Protein AF-0000000087713831 (afdb_homodimer)

Organism: NCBI:txid1293036

Secondary structure (DSSP, 8-state):
--HHHHHHHHHHHHHHHHHHHHHHHHHHHHH-TTSEEPP-SSTTHHHHHGGGSSS--SEEEEEEETTEEEEEEE-TTSEEEEEETTS-EEEEEE--/--HHHHHHHHHHHHHHHHHHHHHHHHHHHHH-TTEEEPP-SSTTHHHHHGGGSSS--SEEEEEEETTEEEEEEE-TTSEEEEEETT--EEEEEE--

Radius of gyration: 18.97 Å; Cα contacts (8 Å, |Δi|>4): 360; chains: 2; bounding box: 31×51×44 Å

Structure (mmCIF, N/CA/C/O backbone):
data_AF-0000000087713831-model_v1
#
loop_
_entity.id
_entity.type
_entity.pdbx_description
1 polymer 'Uncharacterized protein'
#
loop_
_atom_site.group_PDB
_atom_site.id
_atom_site.type_symbol
_atom_site.label_atom_id
_atom_site.label_alt_id
_atom_site.label_comp_id
_atom_site.label_asym_id
_atom_site.label_entity_id
_atom_site.label_seq_id
_atom_site.pdbx_PDB_ins_code
_atom_site.Cartn_x
_atom_site.Cartn_y
_atom_site.Cartn_z
_atom_site.occupancy
_atom_site.B_iso_or_equiv
_atom_site.auth_seq_id
_atom_site.auth_comp_id
_atom_site.auth_asym_id
_atom_site.auth_atom_id
_atom_site.pdbx_PDB_model_num
ATOM 1 N N . MET A 1 1 ? -14.062 -7.969 -14.773 1 74.12 1 MET A N 1
ATOM 2 C CA . MET A 1 1 ? -12.688 -7.891 -15.258 1 74.12 1 MET A CA 1
ATOM 3 C C . MET A 1 1 ? -11.977 -9.234 -15.102 1 74.12 1 MET A C 1
ATOM 5 O O . MET A 1 1 ? -12.164 -9.922 -14.102 1 74.12 1 MET A O 1
ATOM 9 N N . VAL A 1 2 ? -11.391 -9.617 -16.234 1 90.56 2 VAL A N 1
ATOM 10 C CA . VAL A 1 2 ? -10.656 -10.867 -16.125 1 90.56 2 VAL A CA 1
ATOM 11 C C . VAL A 1 2 ? -9.453 -10.68 -15.203 1 90.56 2 VAL A C 1
ATOM 13 O O . VAL A 1 2 ? -9.023 -9.547 -14.961 1 90.56 2 VAL A O 1
ATOM 16 N N . MET A 1 3 ? -8.93 -11.664 -14.594 1 95.75 3 MET A N 1
ATOM 17 C CA . MET A 1 3 ? -7.98 -11.609 -13.484 1 95.75 3 MET A CA 1
ATOM 18 C C . MET A 1 3 ? -6.688 -10.922 -13.906 1 95.75 3 MET A C 1
ATOM 20 O O . MET A 1 3 ? -6.141 -10.109 -13.156 1 95.75 3 MET A O 1
ATOM 24 N N . ILE A 1 4 ? -6.273 -11.18 -15.125 1 96.62 4 ILE A N 1
ATOM 25 C CA . ILE A 1 4 ? -5.008 -10.602 -15.57 1 96.62 4 ILE A CA 1
ATOM 26 C C . ILE A 1 4 ? -5.145 -9.078 -15.664 1 96.62 4 ILE A C 1
ATOM 28 O O . ILE A 1 4 ? -4.195 -8.344 -15.383 1 96.62 4 ILE A O 1
ATOM 32 N N . GLU A 1 5 ? -6.293 -8.57 -16.031 1 96.31 5 GLU A N 1
ATOM 33 C CA . GLU A 1 5 ? -6.527 -7.129 -16.078 1 96.31 5 GLU A CA 1
ATOM 34 C C . GLU A 1 5 ? -6.512 -6.527 -14.672 1 96.31 5 GLU A C 1
ATOM 36 O O . GLU A 1 5 ? -6.039 -5.402 -14.484 1 96.31 5 GLU A O 1
ATOM 41 N N . LYS A 1 6 ? -7.031 -7.266 -13.695 1 97.44 6 LYS A N 1
ATOM 42 C CA . LYS A 1 6 ? -6.996 -6.809 -12.305 1 97.44 6 LYS A CA 1
ATOM 43 C C . LYS A 1 6 ? -5.562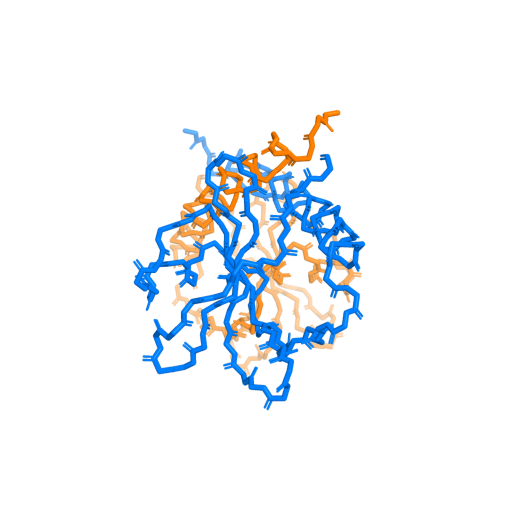 -6.719 -11.797 1 97.44 6 LYS A C 1
ATOM 45 O O . LYS A 1 6 ? -5.211 -5.773 -11.086 1 97.44 6 LYS A O 1
ATOM 50 N N . VAL A 1 7 ? -4.766 -7.699 -12.219 1 98.19 7 VAL A N 1
ATOM 51 C CA . VAL A 1 7 ? -3.363 -7.727 -11.812 1 98.19 7 VAL A CA 1
ATOM 52 C C . VAL A 1 7 ? -2.633 -6.523 -12.406 1 98.19 7 VAL A C 1
ATOM 54 O O . VAL A 1 7 ? -1.894 -5.828 -11.703 1 98.19 7 VAL A O 1
ATOM 57 N N . LYS A 1 8 ? -2.826 -6.293 -13.68 1 97.75 8 LYS A N 1
ATOM 58 C CA . LYS A 1 8 ? -2.215 -5.141 -14.336 1 97.75 8 LYS A CA 1
ATOM 59 C C . LYS A 1 8 ? -2.664 -3.836 -13.688 1 97.75 8 LYS A C 1
ATOM 61 O O . LYS A 1 8 ? -1.853 -2.934 -13.469 1 97.75 8 LYS A O 1
ATOM 66 N N . ARG A 1 9 ? -3.955 -3.754 -13.398 1 97.81 9 ARG A N 1
ATOM 67 C CA . ARG A 1 9 ? -4.496 -2.568 -12.742 1 97.81 9 ARG A CA 1
ATOM 68 C C . ARG A 1 9 ? -3.889 -2.385 -11.352 1 97.81 9 ARG A C 1
ATOM 70 O O . ARG A 1 9 ? -3.568 -1.265 -10.953 1 97.81 9 ARG A O 1
ATOM 77 N N . MET A 1 10 ? -3.719 -3.479 -10.633 1 98.06 10 MET A N 1
ATOM 78 C CA . MET A 1 10 ? -3.104 -3.406 -9.312 1 98.06 10 MET A CA 1
ATOM 79 C C . MET A 1 10 ? -1.696 -2.826 -9.398 1 98.06 10 MET A C 1
ATOM 81 O O . MET A 1 10 ? -1.318 -1.982 -8.578 1 98.06 10 MET A O 1
ATOM 85 N N . ARG A 1 11 ? -0.951 -3.283 -10.359 1 97.5 11 ARG A N 1
ATOM 86 C CA . ARG A 1 11 ? 0.389 -2.75 -10.586 1 97.5 11 ARG A CA 1
ATOM 87 C C . ARG A 1 11 ? 0.343 -1.249 -10.852 1 97.5 11 ARG A C 1
ATOM 89 O O . ARG A 1 11 ? 1.083 -0.482 -10.234 1 97.5 11 ARG A O 1
ATOM 96 N N . GLN A 1 12 ? -0.507 -0.834 -11.688 1 97.31 12 GLN A N 1
ATOM 97 C CA . GLN A 1 12 ? -0.648 0.571 -12.055 1 97.31 12 GLN A CA 1
ATOM 98 C C . GLN A 1 12 ? -1.052 1.417 -10.852 1 97.31 12 GLN A C 1
ATOM 100 O O . GLN A 1 12 ? -0.459 2.467 -10.594 1 97.31 12 GLN A O 1
ATOM 105 N N . VAL A 1 13 ? -2.012 0.909 -10.125 1 97.75 13 VAL A N 1
ATOM 106 C CA . VAL A 1 13 ? -2.535 1.674 -9 1 97.75 13 VAL A CA 1
ATOM 107 C C . VAL A 1 13 ? -1.509 1.696 -7.867 1 97.75 13 VAL A C 1
ATOM 109 O O . VAL A 1 13 ? -1.386 2.693 -7.152 1 97.75 13 VAL A O 1
ATOM 112 N N . GLY A 1 14 ? -0.798 0.581 -7.707 1 97.56 14 GLY A N 1
ATOM 113 C CA . GLY A 1 14 ? 0.282 0.581 -6.73 1 97.56 14 GLY A CA 1
ATOM 114 C C . GLY A 1 14 ? 1.347 1.621 -7.023 1 97.56 14 GLY A C 1
ATOM 115 O O . GLY A 1 14 ? 1.77 2.352 -6.125 1 97.56 14 GLY A O 1
ATOM 116 N N . ASP A 1 15 ? 1.776 1.691 -8.281 1 96.62 15 ASP A N 1
ATOM 117 C CA . ASP A 1 15 ? 2.76 2.684 -8.703 1 96.62 15 ASP A CA 1
ATOM 118 C C . ASP A 1 15 ? 2.24 4.102 -8.477 1 96.62 15 ASP A C 1
ATOM 120 O O . ASP A 1 15 ? 2.975 4.973 -8.008 1 96.62 15 ASP A O 1
ATOM 124 N N . GLU A 1 16 ? 1.059 4.324 -8.836 1 97.62 16 G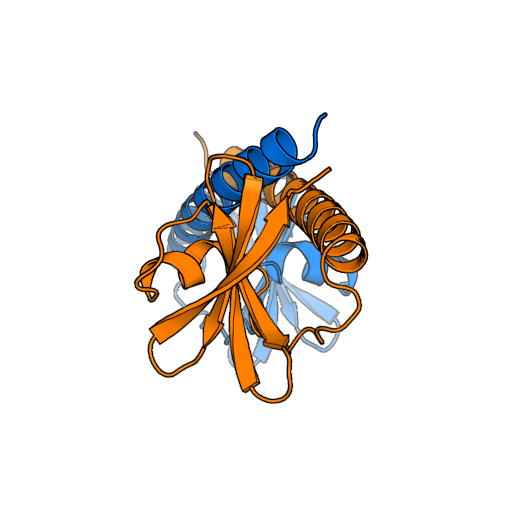LU A N 1
ATOM 125 C CA . GLU A 1 16 ? 0.453 5.641 -8.656 1 97.62 16 GLU A CA 1
ATOM 126 C C . GLU A 1 16 ? 0.386 6.016 -7.18 1 97.62 16 GLU A C 1
ATOM 128 O O . GLU A 1 16 ? 0.7 7.148 -6.805 1 97.62 16 GLU A O 1
ATOM 133 N N . TYR A 1 17 ? 0.006 5.031 -6.375 1 97.94 17 TYR A N 1
ATOM 134 C CA . TYR A 1 17 ? -0.098 5.27 -4.941 1 97.94 17 TYR A CA 1
ATOM 135 C C . TYR A 1 17 ? 1.237 5.727 -4.367 1 97.94 17 TYR A C 1
ATOM 137 O O . TYR A 1 17 ? 1.292 6.691 -3.602 1 97.94 17 TYR A O 1
ATOM 145 N N . GLU A 1 18 ? 2.23 5.023 -4.754 1 95.94 18 GLU A N 1
ATOM 146 C CA . GLU A 1 18 ? 3.559 5.359 -4.25 1 95.94 18 GLU A CA 1
ATOM 147 C C . GLU A 1 18 ? 3.949 6.785 -4.625 1 95.94 18 GLU A C 1
ATOM 149 O O . GLU A 1 18 ? 4.492 7.523 -3.799 1 95.94 18 GLU A O 1
ATOM 154 N N . SER A 1 19 ? 3.703 7.125 -5.855 1 96.62 19 SER A N 1
ATOM 155 C CA . SER A 1 19 ? 4.012 8.469 -6.324 1 96.62 19 SER A CA 1
ATOM 156 C C . SER A 1 19 ? 3.232 9.523 -5.543 1 96.62 19 SER A C 1
ATOM 158 O O . SER A 1 19 ? 3.795 10.531 -5.117 1 96.62 19 SER A O 1
ATOM 160 N N . LEU A 1 20 ? 1.991 9.273 -5.305 1 97.81 20 LEU A N 1
ATOM 161 C CA . LEU A 1 20 ? 1.133 10.203 -4.574 1 97.81 20 LEU A CA 1
ATOM 162 C C . LEU A 1 20 ? 1.563 10.305 -3.115 1 97.81 20 LEU A C 1
ATOM 164 O O . LEU A 1 20 ? 1.567 11.391 -2.539 1 97.81 20 LEU A O 1
ATOM 168 N N . LEU A 1 21 ? 1.86 9.148 -2.529 1 96.88 21 LEU A N 1
ATOM 169 C CA . LEU A 1 21 ? 2.35 9.133 -1.155 1 96.88 21 LEU A CA 1
ATOM 170 C C . LEU A 1 21 ? 3.557 10.055 -0.998 1 96.88 21 LEU A C 1
ATOM 172 O O . LEU A 1 21 ? 3.605 10.867 -0.072 1 96.88 21 LEU A O 1
ATOM 176 N N . ASN A 1 22 ? 4.48 9.922 -1.926 1 95.75 22 ASN A N 1
ATOM 177 C CA . ASN A 1 22 ? 5.672 10.773 -1.883 1 95.75 22 ASN A CA 1
ATOM 178 C C . ASN A 1 22 ? 5.312 12.25 -1.999 1 95.75 22 ASN A C 1
ATOM 180 O O . ASN A 1 22 ? 5.863 13.086 -1.279 1 95.75 22 ASN A O 1
ATOM 184 N N . ASP A 1 23 ? 4.441 12.609 -2.863 1 96.94 23 ASP A N 1
ATOM 185 C CA . ASP A 1 23 ? 3.992 13.984 -3.027 1 96.94 23 ASP A CA 1
ATOM 186 C C . ASP A 1 23 ? 3.373 14.516 -1.736 1 96.94 23 ASP A C 1
ATOM 188 O O . ASP A 1 23 ? 3.658 15.641 -1.32 1 96.94 23 ASP A O 1
ATOM 192 N N . VAL A 1 24 ? 2.537 13.711 -1.136 1 97.38 24 VAL A N 1
ATOM 193 C CA . VAL A 1 24 ? 1.811 14.125 0.061 1 97.38 24 VAL A CA 1
ATOM 194 C C . VAL A 1 24 ? 2.785 14.297 1.224 1 97.38 24 VAL A C 1
ATOM 196 O O . VAL A 1 24 ? 2.709 15.273 1.967 1 97.38 24 VAL A O 1
ATOM 199 N N . LEU A 1 25 ? 3.691 13.352 1.363 1 96.44 25 LEU A N 1
ATOM 200 C CA . LEU A 1 25 ? 4.684 13.453 2.428 1 96.44 25 LEU A CA 1
ATOM 201 C C . LEU A 1 25 ? 5.539 14.703 2.26 1 96.44 25 LEU A C 1
ATOM 203 O O . LEU A 1 25 ? 5.855 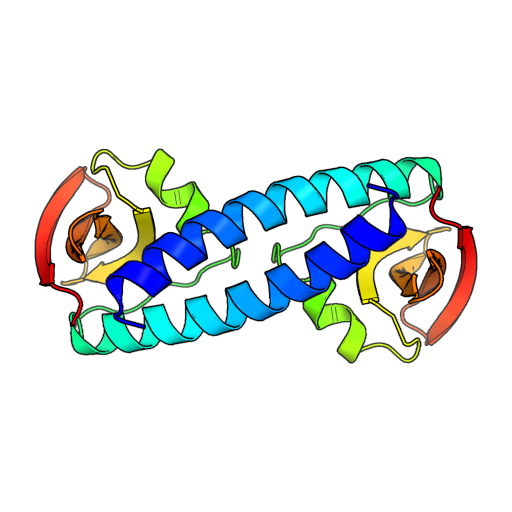15.383 3.238 1 96.44 25 LEU A O 1
ATOM 207 N N . ASN A 1 26 ? 5.898 15.016 1.028 1 96.06 26 ASN A N 1
ATOM 208 C CA . ASN A 1 26 ? 6.656 16.234 0.751 1 96.06 26 ASN A CA 1
ATOM 209 C C . ASN A 1 26 ? 5.863 17.484 1.121 1 96.06 26 ASN A C 1
ATOM 211 O O . ASN A 1 26 ? 6.422 18.438 1.677 1 96.06 26 ASN A O 1
ATOM 215 N N . ALA A 1 27 ? 4.645 17.531 0.822 1 96.75 27 ALA A N 1
ATOM 216 C CA . ALA A 1 27 ? 3.785 18.672 1.172 1 96.75 27 ALA A CA 1
ATOM 217 C C . ALA A 1 27 ? 3.654 18.812 2.686 1 96.75 27 ALA A C 1
ATOM 219 O O . ALA A 1 27 ? 3.719 19.922 3.221 1 96.75 27 ALA A O 1
ATOM 220 N N . LEU A 1 28 ? 3.48 17.656 3.371 1 97.31 28 LEU A N 1
ATOM 221 C CA . LEU A 1 28 ? 3.348 17.672 4.824 1 97.31 28 LEU A CA 1
ATOM 222 C C . LEU A 1 28 ? 4.609 18.219 5.48 1 97.31 28 LEU A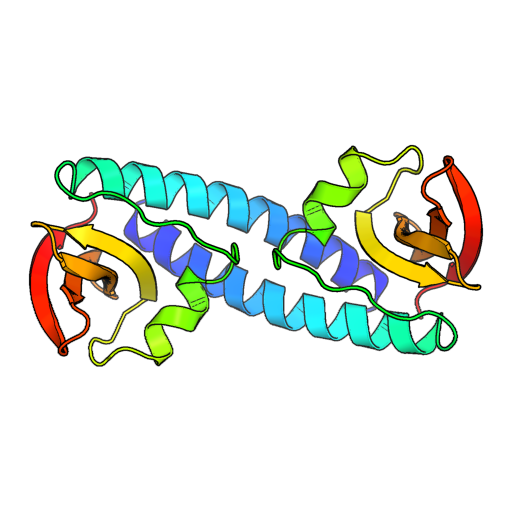 C 1
ATOM 224 O O . LEU A 1 28 ? 4.527 18.969 6.461 1 97.31 28 LEU A O 1
ATOM 228 N N . PHE A 1 29 ? 5.723 17.812 4.938 1 96.25 29 PHE A N 1
ATOM 229 C CA . PHE A 1 29 ? 6.992 18.297 5.469 1 96.25 29 PHE A CA 1
ATOM 230 C C . PHE A 1 29 ? 7.043 19.812 5.477 1 96.25 29 PHE A C 1
ATOM 232 O O . PHE A 1 29 ? 7.59 20.422 6.398 1 96.25 29 PHE A O 1
ATOM 239 N N . LYS A 1 30 ? 6.453 20.453 4.477 1 95.44 30 LYS A N 1
ATOM 240 C CA . LYS A 1 30 ? 6.438 21.922 4.375 1 95.44 30 LYS A CA 1
ATOM 241 C C . LYS A 1 30 ? 5.465 22.531 5.383 1 95.44 30 LYS A C 1
ATOM 243 O O . LYS A 1 30 ? 5.715 23.609 5.918 1 95.44 30 LYS A O 1
ATOM 248 N N . VAL A 1 31 ? 4.418 21.859 5.695 1 96.69 31 VAL A N 1
ATOM 249 C CA . VAL A 1 31 ? 3.363 22.375 6.562 1 96.69 31 VAL A CA 1
ATOM 250 C C . VAL A 1 31 ? 3.744 22.156 8.023 1 96.69 31 VAL A C 1
ATOM 252 O O . VAL A 1 31 ? 3.424 22.969 8.883 1 96.69 31 VAL A O 1
ATOM 255 N N . ILE A 1 32 ? 4.414 21.031 8.273 1 97 32 ILE A N 1
ATOM 256 C CA . ILE A 1 32 ? 4.695 20.688 9.664 1 97 32 ILE A CA 1
ATOM 257 C C . ILE A 1 32 ? 6.176 20.344 9.82 1 97 32 ILE A C 1
ATOM 259 O O . ILE A 1 32 ? 6.527 19.266 10.281 1 97 32 ILE A O 1
ATOM 263 N N . PRO A 1 33 ? 7.023 21.234 9.594 1 94.62 33 PRO A N 1
ATOM 264 C CA . PRO A 1 33 ? 8.469 20.969 9.594 1 94.62 33 PRO A CA 1
ATOM 265 C C . PRO A 1 33 ? 9.008 20.609 10.977 1 94.62 33 PRO A C 1
ATOM 267 O O . PRO A 1 33 ? 10.102 20.047 11.086 1 94.62 33 PRO A O 1
ATOM 270 N N . ASN A 1 34 ? 8.203 20.891 12.023 1 95.25 34 ASN A N 1
ATOM 271 C CA . ASN A 1 34 ? 8.688 20.625 13.375 1 95.25 34 ASN A CA 1
ATOM 272 C C . ASN A 1 34 ? 8.195 19.281 13.898 1 95.25 34 ASN A C 1
ATOM 274 O O . ASN A 1 34 ? 8.492 18.891 15.023 1 95.25 34 ASN A O 1
ATOM 278 N N . CYS A 1 35 ? 7.441 18.609 13.156 1 97.56 35 CYS A N 1
ATOM 279 C CA . CYS A 1 35 ? 6.996 17.266 13.484 1 97.56 35 CYS A CA 1
ATOM 280 C C . CYS A 1 35 ? 7.895 16.219 12.836 1 97.56 35 CYS A C 1
ATOM 282 O O . CYS A 1 35 ? 8.492 16.469 11.789 1 97.56 35 CYS A O 1
ATOM 284 N N . MET A 1 36 ? 7.957 15.055 13.438 1 95.62 36 MET A N 1
ATOM 285 C CA . MET A 1 36 ? 8.781 13.969 12.922 1 95.62 36 MET A CA 1
ATOM 286 C C . MET A 1 36 ? 7.914 12.766 12.547 1 95.62 36 MET A C 1
ATOM 288 O O . MET A 1 36 ? 7.113 12.297 13.359 1 95.62 36 MET A O 1
ATOM 292 N N . ALA A 1 37 ? 8.125 12.406 11.375 1 94.69 37 ALA A N 1
ATOM 293 C CA . ALA A 1 37 ? 7.383 11.227 10.938 1 94.69 37 ALA A CA 1
ATOM 294 C C . ALA A 1 37 ? 7.812 9.984 11.719 1 94.69 37 ALA A C 1
ATOM 296 O O . ALA A 1 37 ? 9 9.781 11.969 1 94.69 37 ALA A O 1
ATOM 297 N N . LEU A 1 38 ? 6.879 9.227 12.117 1 94.19 38 LEU A N 1
ATOM 298 C CA . LEU A 1 38 ? 7.141 7.922 12.711 1 94.19 38 LEU A CA 1
ATOM 299 C C . LEU A 1 38 ? 7.074 6.824 11.656 1 94.19 38 LEU A C 1
ATOM 301 O O . LEU A 1 38 ? 6.586 7.055 10.547 1 94.19 38 LEU A O 1
ATOM 305 N N . ASN A 1 39 ? 7.621 5.699 11.992 1 88.88 39 ASN A N 1
ATOM 306 C CA . ASN A 1 39 ? 7.664 4.594 11.039 1 88.88 39 ASN A CA 1
ATOM 307 C C . ASN A 1 39 ? 6.262 4.121 10.664 1 88.88 39 ASN A C 1
ATOM 309 O O . ASN A 1 39 ? 5.391 4.008 11.531 1 88.88 39 ASN A O 1
ATOM 313 N N . MET A 1 40 ? 6.074 3.99 9.367 1 85.94 40 MET A N 1
ATOM 314 C CA . MET A 1 40 ? 4.891 3.32 8.836 1 85.94 40 MET A CA 1
ATOM 315 C C . MET A 1 40 ? 5.199 1.868 8.484 1 85.94 40 MET A C 1
ATOM 317 O O . MET A 1 40 ? 5.969 1.599 7.559 1 85.94 40 MET A O 1
ATOM 321 N N . ASP A 1 41 ? 4.605 0.99 9.211 1 85.62 41 ASP A N 1
ATOM 322 C CA . ASP A 1 41 ? 4.848 -0.426 8.953 1 85.62 41 ASP A CA 1
ATOM 323 C C . ASP A 1 41 ? 4.227 -0.852 7.621 1 85.62 41 ASP A C 1
ATOM 325 O O . ASP A 1 41 ? 4.719 -1.772 6.969 1 85.62 41 ASP A O 1
ATOM 329 N N . ASP A 1 42 ? 3.166 -0.163 7.273 1 93.44 42 ASP A N 1
ATOM 330 C CA . ASP A 1 42 ? 2.406 -0.478 6.066 1 93.44 42 ASP A CA 1
ATOM 331 C C . ASP A 1 42 ? 2.158 0.776 5.23 1 93.44 42 ASP A C 1
ATOM 333 O O . ASP A 1 42 ? 1.675 1.786 5.746 1 93.44 42 ASP A O 1
ATOM 337 N N . SER A 1 43 ? 2.539 0.57 3.957 1 94.94 43 SER A N 1
ATOM 338 C CA . SER A 1 43 ? 2.43 1.716 3.059 1 94.94 43 SER A CA 1
ATOM 339 C C . SER A 1 43 ? 0.983 2.184 2.934 1 94.94 43 SER A C 1
ATOM 341 O O . SER A 1 43 ? 0.727 3.332 2.568 1 94.94 43 SER A O 1
ATOM 343 N N . LEU A 1 44 ? -0.004 1.34 3.221 1 96.12 44 LEU A N 1
ATOM 344 C CA . LEU A 1 44 ? -1.404 1.735 3.117 1 96.12 44 LEU A CA 1
ATOM 345 C C . LEU A 1 44 ? -1.928 2.238 4.457 1 96.12 44 LEU A C 1
ATOM 347 O O . LEU A 1 44 ? -3.104 2.586 4.582 1 96.12 44 LEU A O 1
ATOM 351 N N . MET A 1 45 ? -1.077 2.367 5.457 1 95.25 45 MET A N 1
ATOM 352 C CA . MET A 1 45 ? -1.464 2.795 6.797 1 95.25 45 MET A CA 1
ATOM 353 C C . MET A 1 45 ? -2.215 4.121 6.75 1 95.25 45 MET A C 1
ATOM 355 O O . MET A 1 45 ? -3.234 4.285 7.422 1 95.25 45 MET A O 1
ATOM 359 N N . PRO A 1 46 ? -1.8 5.082 6 1 97.19 46 PRO A N 1
ATOM 360 C CA . PRO A 1 46 ? -2.492 6.371 5.992 1 97.19 46 PRO A CA 1
ATOM 361 C C . PRO A 1 46 ? -3.967 6.246 5.609 1 97.19 46 PRO A C 1
ATOM 363 O O . PRO A 1 46 ? -4.789 7.059 6.047 1 97.19 46 PRO A O 1
ATOM 366 N N . ILE A 1 47 ? -4.242 5.25 4.785 1 96.69 47 ILE A N 1
ATOM 367 C CA . ILE A 1 47 ? -5.598 5.047 4.289 1 96.69 47 ILE A CA 1
ATOM 368 C C . ILE A 1 47 ? -6.484 4.508 5.414 1 96.69 47 ILE A C 1
ATOM 370 O O . ILE A 1 47 ? -7.594 5 5.629 1 96.69 47 ILE A O 1
ATOM 374 N N . TYR A 1 48 ? -5.992 3.604 6.199 1 94.38 48 TYR A N 1
ATOM 375 C CA . TYR A 1 48 ? -6.895 2.934 7.133 1 94.38 48 TYR A CA 1
ATOM 376 C C . TYR A 1 48 ? -6.777 3.533 8.531 1 94.38 48 TYR A C 1
ATOM 378 O O . TYR A 1 48 ? -7.66 3.346 9.367 1 94.38 48 TYR A O 1
ATOM 386 N N . ALA A 1 49 ? -5.73 4.277 8.844 1 94.69 49 ALA A N 1
ATOM 387 C CA . ALA A 1 49 ? -5.508 4.828 10.18 1 94.69 49 ALA A CA 1
ATOM 388 C C . ALA A 1 49 ? -6.602 5.82 10.547 1 94.69 49 ALA A C 1
ATOM 390 O O . ALA A 1 49 ? -6.941 5.969 11.727 1 94.69 49 ALA A O 1
ATOM 391 N N . VAL A 1 50 ? -7.129 6.426 9.547 1 95.75 50 VAL A N 1
ATOM 392 C CA . VAL A 1 50 ? -8.133 7.461 9.797 1 95.75 50 VAL A CA 1
ATOM 393 C C . VAL A 1 50 ? -9.305 6.867 10.562 1 95.75 50 VAL A C 1
ATOM 395 O O . VAL A 1 50 ? -9.938 7.551 11.375 1 95.75 50 VAL A O 1
ATOM 398 N N . SER A 1 51 ? -9.633 5.645 10.297 1 94.19 51 SER A N 1
ATOM 399 C CA . SER A 1 51 ? -10.812 5.008 10.875 1 94.19 51 SER A CA 1
ATOM 400 C C . SER A 1 51 ? -10.648 4.781 12.367 1 94.19 51 SER A C 1
ATOM 402 O O . SER A 1 51 ? -11.625 4.566 13.086 1 94.19 51 SER A O 1
ATOM 404 N N . ALA A 1 52 ? -9.508 4.812 12.898 1 93.5 52 ALA A N 1
ATOM 405 C CA . ALA A 1 52 ? -9.234 4.547 14.312 1 93.5 52 ALA A CA 1
ATOM 406 C C . ALA A 1 52 ? -9.188 5.84 15.117 1 93.5 52 ALA A C 1
ATOM 408 O O . ALA A 1 52 ? -8.984 5.812 16.328 1 93.5 52 ALA A O 1
ATOM 409 N N . LEU A 1 53 ? -9.398 6.957 14.422 1 97.12 53 LEU A N 1
ATOM 410 C CA . LEU A 1 53 ? -9.258 8.25 15.078 1 97.12 53 LEU A CA 1
ATOM 411 C C . LEU A 1 53 ? -10.617 8.891 15.32 1 97.12 53 LEU A C 1
ATOM 413 O O . LEU A 1 53 ? -11.609 8.492 14.703 1 97.12 53 LEU A O 1
ATOM 417 N N . LYS A 1 54 ? -10.68 9.812 16.203 1 96.88 54 LYS A N 1
ATOM 418 C CA . LYS A 1 54 ? -11.883 10.609 16.438 1 96.88 54 LYS A CA 1
ATOM 419 C C . LYS A 1 54 ? -12.062 11.656 15.344 1 96.88 54 LYS A C 1
ATOM 421 O O . LYS A 1 54 ? -13.195 11.961 14.961 1 96.88 54 LYS A O 1
ATOM 426 N N . THR A 1 55 ? -10.977 12.133 14.859 1 97.12 55 THR A N 1
ATOM 427 C CA . THR A 1 55 ? -10.984 13.188 13.852 1 97.12 55 THR A CA 1
ATOM 428 C C . THR A 1 55 ? -11.219 12.602 12.461 1 97.12 55 THR A C 1
ATOM 430 O O . THR A 1 55 ? -10.43 11.781 11.984 1 97.12 55 THR A O 1
ATOM 433 N N . PRO A 1 56 ? -12.289 12.984 11.852 1 96.62 56 PRO A N 1
ATOM 434 C CA . PRO A 1 56 ? -12.492 12.531 10.477 1 96.62 56 PRO A CA 1
ATOM 435 C C . PRO A 1 56 ? -11.508 13.156 9.492 1 96.62 56 PRO A C 1
ATOM 437 O O . PRO A 1 56 ? -11.141 14.328 9.641 1 96.62 56 PRO A O 1
ATOM 440 N N . GLY A 1 57 ? -11.023 12.375 8.562 1 97.88 57 GLY A N 1
ATOM 441 C CA . GLY A 1 57 ? -10.102 12.859 7.543 1 97.88 57 GLY A CA 1
ATOM 442 C C . GLY A 1 57 ? -9.953 11.906 6.371 1 97.88 57 GLY A C 1
ATOM 443 O O . GLY A 1 57 ? -10.609 10.867 6.32 1 97.88 57 GLY A O 1
ATOM 444 N N . LEU A 1 58 ? -9.18 12.383 5.387 1 98.06 58 LEU A N 1
ATOM 445 C CA . LEU A 1 58 ? -8.906 11.594 4.195 1 98.06 58 LEU A CA 1
ATOM 446 C C . LEU A 1 58 ? -7.758 10.617 4.445 1 98.06 58 LEU A C 1
ATOM 448 O O . LEU A 1 58 ? -7.824 9.453 4.039 1 98.06 58 LEU A O 1
ATOM 452 N N . LEU A 1 59 ? -6.734 11.109 5.117 1 98.44 59 LEU A N 1
ATOM 453 C CA . LEU A 1 59 ? -5.527 10.344 5.41 1 98.44 59 LEU A CA 1
ATOM 454 C C . LEU A 1 59 ? -5.02 10.648 6.816 1 98.44 59 LEU A C 1
ATOM 456 O O . LEU A 1 59 ? -5.246 11.742 7.336 1 98.44 59 LEU A O 1
ATOM 460 N N . ALA A 1 60 ? -4.328 9.711 7.391 1 98.31 60 ALA A N 1
ATOM 461 C CA . ALA A 1 60 ? -3.668 9.906 8.68 1 98.31 60 ALA A CA 1
ATOM 462 C C . ALA A 1 60 ? -2.285 9.266 8.688 1 98.31 60 ALA A C 1
ATOM 464 O O . ALA A 1 60 ? -2.115 8.133 8.234 1 98.31 60 ALA A O 1
ATOM 465 N N . PHE A 1 61 ? -1.359 9.984 9.211 1 98.25 61 PHE A N 1
ATOM 466 C CA . PHE A 1 61 ? 0.037 9.562 9.25 1 98.25 61 PHE A CA 1
ATOM 467 C C . PHE A 1 61 ? 0.558 9.57 10.688 1 98.25 61 PHE A C 1
ATOM 469 O O . PHE A 1 61 ? 0.318 10.516 11.438 1 98.25 61 PHE A O 1
ATOM 476 N N . PRO A 1 62 ? 1.275 8.602 11.062 1 97.69 62 PRO A N 1
ATOM 477 C CA . PRO A 1 62 ? 1.883 8.633 12.398 1 97.69 62 PRO A CA 1
ATOM 478 C C . PRO A 1 62 ? 3.029 9.633 12.5 1 97.69 62 PRO A C 1
ATOM 480 O O . PRO A 1 62 ? 3.939 9.625 11.664 1 97.69 62 PRO A O 1
ATOM 483 N N . TYR A 1 63 ? 2.98 10.453 13.477 1 97.94 63 TYR A N 1
ATOM 484 C CA . TYR A 1 63 ? 3.98 11.484 13.695 1 97.94 63 TYR A CA 1
ATOM 485 C C . TYR A 1 63 ? 4.195 11.727 15.188 1 97.94 63 TYR A C 1
ATOM 487 O O . TYR A 1 63 ? 3.357 11.352 16.016 1 97.94 63 TYR A O 1
ATOM 495 N N . ASN A 1 64 ? 5.301 12.195 15.445 1 98 64 ASN A N 1
ATOM 496 C CA . ASN A 1 64 ? 5.582 12.867 16.719 1 98 64 ASN A CA 1
ATOM 497 C C . ASN A 1 64 ? 5.598 14.383 16.547 1 98 64 ASN A C 1
ATOM 499 O O . ASN A 1 64 ? 6.406 14.922 15.789 1 98 64 ASN A O 1
ATOM 503 N N . CYS A 1 65 ? 4.73 15.07 17.219 1 97.38 65 CYS A N 1
ATOM 504 C CA . CYS A 1 65 ? 4.672 16.531 17.172 1 97.38 65 CYS A CA 1
ATOM 505 C C . CYS A 1 65 ? 4.715 17.109 18.578 1 97.38 65 CYS A C 1
ATOM 507 O O . CYS A 1 65 ? 3.896 16.75 19.438 1 97.38 65 CYS A O 1
ATOM 509 N N . GLY A 1 66 ? 5.648 17.984 18.812 1 94.62 66 GLY A N 1
ATOM 510 C CA . GLY A 1 66 ? 5.777 18.594 20.125 1 94.62 66 GLY A CA 1
ATOM 511 C C . GLY A 1 66 ? 6.121 17.594 21.203 1 94.62 66 GLY A C 1
ATOM 512 O O . GLY A 1 66 ? 5.668 17.719 22.344 1 94.62 66 GLY A O 1
ATOM 513 N N . GLY A 1 67 ? 6.746 16.5 20.766 1 95.19 67 GLY A N 1
ATOM 514 C CA . GLY A 1 67 ? 7.18 15.5 21.734 1 95.19 67 GLY A CA 1
ATOM 515 C C . GLY A 1 67 ? 6.117 14.461 22.031 1 95.19 67 GLY A C 1
ATOM 516 O O . GLY A 1 67 ? 6.32 13.578 22.875 1 95.19 67 GLY A O 1
ATOM 517 N N . LYS A 1 68 ? 4.973 14.516 21.406 1 96.88 68 LYS A N 1
ATOM 518 C CA . LYS A 1 68 ? 3.877 13.578 21.625 1 96.88 68 LYS A CA 1
ATOM 519 C C . LYS A 1 68 ? 3.609 12.734 20.375 1 96.88 68 LYS A C 1
ATOM 521 O O . LYS A 1 68 ? 3.537 13.266 19.266 1 96.88 68 LYS A O 1
ATOM 526 N N . PRO A 1 69 ? 3.518 11.438 20.578 1 97.75 69 PRO A N 1
ATOM 527 C CA . PRO A 1 69 ? 3.102 10.602 19.453 1 97.75 69 PRO A CA 1
ATOM 528 C C . PRO A 1 69 ? 1.623 10.766 19.109 1 97.75 69 PRO A C 1
ATOM 530 O O . PRO A 1 69 ? 0.807 11.039 20 1 97.75 69 PRO A O 1
ATOM 533 N N . GLY A 1 70 ? 1.264 10.648 17.906 1 98.06 70 GLY A N 1
ATOM 534 C CA . GLY A 1 70 ? -0.099 10.711 17.406 1 98.06 70 GLY A CA 1
ATOM 535 C C . GLY A 1 70 ? -0.188 10.586 15.898 1 98.06 70 GLY A C 1
ATOM 536 O O . GLY A 1 70 ? 0.592 9.852 15.281 1 98.06 70 GLY A O 1
ATOM 537 N N . TYR A 1 71 ? -1.235 11.211 15.391 1 98.44 71 TYR A N 1
ATOM 538 C CA . TYR A 1 71 ? -1.465 11.148 13.953 1 98.44 71 TYR A CA 1
ATOM 539 C C . TYR A 1 71 ? -1.691 12.539 13.367 1 98.44 71 TYR A C 1
ATOM 541 O O . TYR A 1 71 ? -2.443 13.336 13.93 1 98.44 71 TYR A O 1
ATOM 549 N N . VAL A 1 72 ? -0.97 12.789 12.289 1 98.5 72 VAL A N 1
ATOM 550 C CA . VAL A 1 72 ? -1.31 13.93 11.445 1 98.5 72 VAL A CA 1
ATOM 551 C C . VAL A 1 72 ? -2.441 13.547 10.492 1 98.5 72 VAL A C 1
ATOM 553 O O . VAL A 1 72 ? -2.326 12.578 9.742 1 98.5 72 VAL A O 1
ATOM 556 N N . VAL A 1 73 ? -3.539 14.289 10.555 1 98.5 73 VAL A N 1
ATOM 557 C CA . VAL A 1 73 ? -4.738 13.984 9.781 1 98.5 73 VAL A CA 1
ATOM 558 C C . VAL A 1 73 ? -4.961 15.07 8.734 1 98.5 73 VAL A C 1
ATOM 560 O O . VAL A 1 73 ? -4.918 16.266 9.047 1 98.5 73 VAL A O 1
ATOM 563 N N . ILE A 1 74 ? -5.105 14.68 7.535 1 98.62 74 ILE A N 1
ATOM 564 C CA . ILE A 1 74 ? -5.508 15.586 6.469 1 98.62 74 ILE A CA 1
ATOM 565 C C . ILE A 1 74 ? -7.016 15.492 6.258 1 98.62 74 ILE A C 1
ATOM 567 O O . ILE A 1 74 ? -7.531 14.453 5.848 1 98.62 74 ILE A O 1
ATOM 571 N N . LYS A 1 75 ? -7.664 16.578 6.445 1 97.56 75 LYS A N 1
ATOM 572 C CA . LYS A 1 75 ? -9.117 16.609 6.348 1 97.56 75 LYS A CA 1
ATOM 573 C C . LYS A 1 75 ? -9.562 16.875 4.91 1 97.56 75 LYS A C 1
ATOM 575 O O . LYS A 1 75 ? -8.742 17.172 4.043 1 97.56 75 LYS A O 1
ATOM 580 N N . GLU A 1 76 ? -10.859 16.781 4.645 1 96.31 76 GLU A N 1
ATOM 581 C CA . GLU A 1 76 ? -11.453 16.875 3.312 1 96.31 76 GLU A CA 1
ATOM 582 C C . GLU A 1 76 ? -11.219 18.266 2.709 1 96.31 76 GLU A C 1
ATOM 584 O O . GLU A 1 76 ? -11.125 18.406 1.489 1 96.31 76 GLU A O 1
ATOM 589 N N . ASP A 1 77 ? -11.047 19.25 3.578 1 95.19 77 ASP A N 1
ATOM 590 C CA . ASP A 1 77 ? -10.906 20.625 3.1 1 95.19 77 ASP A CA 1
ATOM 591 C C . ASP A 1 77 ? -9.438 21.031 3.008 1 95.19 77 ASP A C 1
ATOM 593 O O . ASP A 1 77 ? -9.125 22.188 2.721 1 95.19 77 ASP A O 1
ATOM 597 N N . GLY A 1 78 ? -8.516 20.062 3.311 1 96.56 78 GLY A N 1
ATOM 598 C CA . GLY A 1 78 ? -7.094 20.328 3.195 1 96.56 78 GLY A CA 1
ATOM 599 C C . GLY A 1 78 ? -6.461 20.766 4.5 1 96.56 78 GLY A C 1
ATOM 600 O O . GLY A 1 78 ? -5.242 20.953 4.578 1 96.56 78 GLY A O 1
ATOM 601 N N . GLN A 1 79 ? -7.262 20.953 5.531 1 97.81 79 GLN A N 1
ATOM 602 C CA . GLN A 1 79 ? -6.711 21.266 6.848 1 97.81 79 GLN A CA 1
ATOM 603 C C . GLN A 1 79 ? -5.906 20.094 7.402 1 97.81 79 GLN A C 1
ATOM 605 O O . GLN A 1 79 ? -6.312 18.938 7.273 1 97.81 79 GLN A O 1
ATOM 610 N N . VAL A 1 80 ? -4.805 20.469 7.992 1 98.5 80 VAL A N 1
ATOM 611 C CA . VAL A 1 80 ? -3.926 19.5 8.633 1 98.5 80 VAL A CA 1
ATOM 612 C C . VAL A 1 80 ? -3.99 19.672 10.148 1 98.5 80 VAL A C 1
ATOM 614 O O . VAL A 1 80 ? -3.773 20.766 10.672 1 98.5 80 VAL A O 1
ATOM 617 N N . VAL A 1 81 ? -4.285 18.562 10.805 1 98.56 81 VAL A N 1
ATOM 618 C CA . VAL A 1 81 ? -4.355 18.594 12.258 1 98.56 81 VAL A CA 1
ATOM 619 C C . VAL A 1 81 ? -3.557 17.438 12.844 1 98.56 81 VAL A C 1
ATOM 621 O O . VAL A 1 81 ? -3.264 16.469 12.141 1 98.56 81 VAL A O 1
ATOM 624 N N . PHE A 1 82 ? -3.184 17.547 14.125 1 98.75 82 PHE A N 1
ATOM 625 C CA . PHE A 1 82 ? -2.541 16.484 14.883 1 98.75 82 PHE A CA 1
ATOM 626 C C . PHE A 1 82 ? -3.451 16 16 1 98.75 82 PHE A C 1
ATOM 628 O O . PHE A 1 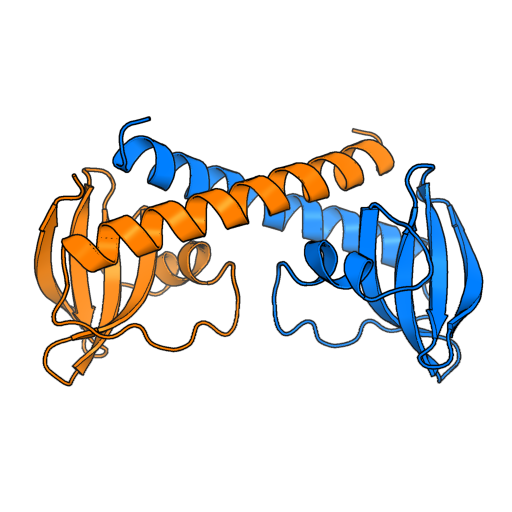82 ? -3.969 16.797 16.781 1 98.75 82 PHE A O 1
ATOM 635 N N . GLU A 1 83 ? -3.689 14.727 16.016 1 98.62 83 GLU A N 1
ATOM 636 C CA . GLU A 1 83 ? -4.383 14.078 17.125 1 98.62 83 GLU A CA 1
ATOM 637 C C . GLU A 1 83 ? -3.432 13.195 17.922 1 98.62 83 GLU A C 1
ATOM 639 O O . GLU A 1 83 ? -2.869 12.234 17.406 1 98.62 83 GLU A O 1
ATOM 644 N N . ASP A 1 84 ? -3.309 13.484 19.156 1 97.56 84 ASP A N 1
ATOM 645 C CA . ASP A 1 84 ? -2.402 12.68 19.984 1 97.56 84 ASP A CA 1
ATOM 646 C C . ASP A 1 84 ? -3.09 11.414 20.484 1 97.56 84 ASP A C 1
ATOM 648 O O . ASP A 1 84 ? -4.246 11.148 20.141 1 97.56 84 ASP A O 1
ATOM 652 N N . MET A 1 85 ? -2.391 10.602 21.266 1 96.31 85 MET A N 1
ATOM 653 C CA . MET A 1 85 ? -2.873 9.289 21.672 1 96.31 85 MET A CA 1
ATOM 654 C C . MET A 1 85 ? -3.986 9.414 22.703 1 96.31 85 MET A C 1
ATOM 656 O O . MET A 1 85 ? -4.691 8.445 22.984 1 96.31 85 MET A O 1
ATOM 660 N N . GLU A 1 86 ? -4.184 10.641 23.234 1 95.69 86 GLU A N 1
ATOM 661 C CA . GLU A 1 86 ? -5.25 10.883 24.203 1 95.69 86 GLU A CA 1
ATOM 662 C C . GLU A 1 86 ? -6.488 11.461 23.516 1 95.69 86 GLU A C 1
ATOM 664 O O . GLU A 1 86 ? -7.516 11.672 24.172 1 95.69 86 GLU A O 1
ATOM 669 N N . GLY A 1 87 ? -6.402 11.734 22.234 1 95.38 87 GLY A N 1
ATOM 670 C CA . GLY A 1 87 ? -7.539 12.227 21.484 1 95.38 87 GLY A CA 1
ATOM 671 C C . GLY A 1 87 ? -7.59 13.742 21.391 1 95.38 87 GLY A C 1
ATOM 672 O O . GLY A 1 87 ? -8.562 14.312 20.891 1 95.38 87 GLY A O 1
ATOM 673 N N . ASN A 1 88 ? -6.535 14.438 21.953 1 97.12 88 ASN A N 1
ATOM 674 C CA . ASN A 1 88 ? -6.465 15.891 21.797 1 97.12 88 ASN A CA 1
ATOM 675 C C . ASN A 1 88 ? -6.059 16.281 20.391 1 97.12 88 ASN A C 1
ATOM 677 O O . ASN A 1 88 ? -5.195 15.648 19.781 1 97.12 88 ASN A O 1
ATOM 681 N N . VAL A 1 89 ? -6.699 17.359 19.938 1 98.06 89 VAL A N 1
ATOM 682 C CA . VAL A 1 89 ? -6.48 17.766 18.547 1 98.06 89 VAL A CA 1
ATOM 683 C C . VAL A 1 89 ? -5.871 19.172 18.5 1 98.06 89 VAL A C 1
ATOM 685 O O . VAL A 1 89 ? -6.289 20.062 19.25 1 98.06 89 VAL A O 1
ATOM 688 N N . GLN A 1 90 ? -4.906 19.344 17.656 1 97.62 90 GLN A N 1
ATOM 689 C CA . GLN A 1 90 ? -4.262 20.625 17.391 1 97.62 90 GLN A CA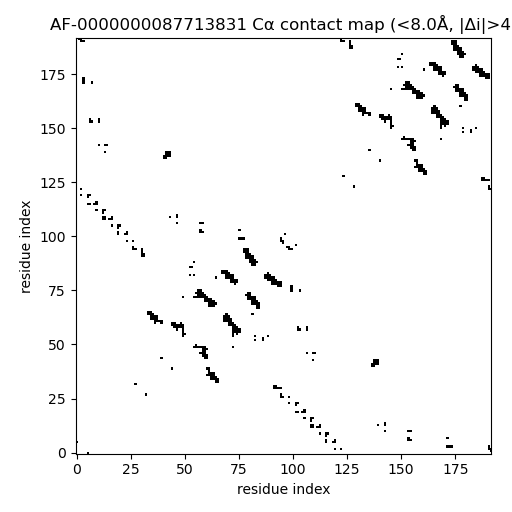 1
ATOM 690 C C . GLN A 1 90 ? -4.234 20.938 15.891 1 97.62 90 GLN A C 1
ATOM 692 O O . GLN A 1 90 ? -3.924 20.047 15.078 1 97.62 90 GLN A O 1
ATOM 697 N N . GLU A 1 91 ? -4.531 22.172 15.547 1 97.69 91 GLU A N 1
ATOM 698 C CA . GLU A 1 91 ? -4.43 22.594 14.148 1 97.69 91 GLU A CA 1
ATOM 699 C C . GLU A 1 91 ? -2.979 22.891 13.766 1 97.69 91 GLU A C 1
ATOM 701 O O . GLU A 1 91 ? -2.26 23.562 14.508 1 97.69 91 GLU A O 1
ATOM 706 N N . LEU A 1 92 ? -2.566 22.391 12.633 1 97.62 92 LEU A N 1
ATOM 707 C CA . LEU A 1 92 ? -1.174 22.547 12.219 1 97.62 92 LEU A CA 1
ATOM 708 C C . LEU A 1 92 ? -1.062 23.453 11 1 97.62 92 LEU A C 1
ATOM 710 O O . LEU A 1 92 ? -0.04 24.109 10.805 1 97.62 92 LEU A O 1
ATOM 714 N N . GLY A 1 93 ? -2.021 23.375 10.094 1 96.56 93 GLY A N 1
ATOM 715 C CA . GLY A 1 93 ? -1.962 24.172 8.883 1 96.56 93 GLY A CA 1
ATOM 716 C C . GLY A 1 93 ? -2.904 23.688 7.801 1 96.56 93 GLY A C 1
ATOM 717 O O . GLY A 1 93 ? -3.906 23.031 8.094 1 96.56 93 GLY A O 1
ATOM 718 N N . ILE A 1 94 ? -2.652 24.25 6.582 1 96.25 94 ILE A N 1
ATOM 719 C CA . ILE A 1 94 ? -3.434 23.891 5.406 1 96.25 94 ILE A CA 1
ATOM 720 C C . ILE A 1 94 ? -2.496 23.469 4.273 1 96.25 94 ILE A C 1
ATOM 722 O O . ILE A 1 94 ? -1.454 24.094 4.062 1 96.25 94 ILE A O 1
ATOM 726 N N . LEU A 1 95 ? -2.906 22.391 3.65 1 95.88 95 LEU A N 1
ATOM 727 C CA . LEU A 1 95 ? -2.111 21.953 2.508 1 95.88 95 LEU A CA 1
ATOM 728 C C . LEU A 1 95 ? -2.008 23.062 1.465 1 95.88 95 LEU A C 1
ATOM 730 O O . LEU A 1 95 ? -2.967 23.797 1.245 1 95.88 95 LEU A O 1
ATOM 734 N N . PRO A 1 96 ? -0.88 23.141 0.79 1 90.31 96 PRO A N 1
ATOM 735 C CA . PRO A 1 96 ? -0.701 24.188 -0.225 1 90.31 96 PRO A CA 1
ATOM 736 C C . PRO A 1 96 ? -1.521 23.922 -1.487 1 90.31 96 PRO A C 1
ATOM 738 O O . PRO A 1 96 ? -1.896 22.781 -1.761 1 90.31 96 PRO A O 1
ATOM 741 N N . MET B 1 1 ? -1.815 19.188 -10.484 1 74.31 1 MET B N 1
ATOM 742 C CA . MET B 1 1 ? -2.904 18.906 -9.555 1 74.31 1 MET B CA 1
ATOM 743 C C . MET B 1 1 ? -2.648 19.562 -8.203 1 74.31 1 MET B C 1
ATOM 745 O O . MET B 1 1 ? -1.513 19.578 -7.719 1 74.31 1 MET B O 1
ATOM 749 N N . VAL B 1 2 ? -3.693 20.297 -7.766 1 90.5 2 VAL B N 1
ATOM 750 C CA . VAL B 1 2 ? -3.514 20.891 -6.453 1 90.5 2 VAL B CA 1
ATOM 751 C C . VAL B 1 2 ? -3.441 19.812 -5.383 1 90.5 2 VAL B C 1
ATOM 753 O O . VAL B 1 2 ? -3.863 18.672 -5.617 1 90.5 2 VAL B O 1
ATOM 756 N N . MET B 1 3 ? -2.85 20.016 -4.285 1 95.62 3 MET B N 1
ATOM 757 C CA . MET B 1 3 ? -2.445 19.016 -3.301 1 95.62 3 MET B CA 1
ATOM 758 C C . MET B 1 3 ? -3.658 18.281 -2.748 1 95.62 3 MET B C 1
ATOM 760 O O . MET B 1 3 ? -3.621 17.062 -2.578 1 95.62 3 MET B O 1
ATOM 764 N N . ILE B 1 4 ? -4.734 19 -2.551 1 96.56 4 ILE B N 1
ATOM 765 C CA . ILE B 1 4 ? -5.906 18.359 -1.969 1 96.56 4 ILE B CA 1
ATOM 766 C C . ILE B 1 4 ? -6.465 17.328 -2.941 1 96.56 4 ILE B C 1
ATOM 768 O O . ILE B 1 4 ? -6.969 16.281 -2.523 1 96.56 4 ILE B O 1
ATOM 772 N N . GLU B 1 5 ? -6.383 17.547 -4.223 1 96.31 5 GLU B N 1
ATOM 773 C CA . GLU B 1 5 ? -6.824 16.578 -5.219 1 96.31 5 GLU B CA 1
ATOM 774 C C . GLU B 1 5 ? -5.938 15.336 -5.211 1 96.31 5 GLU B C 1
ATOM 776 O O . GLU B 1 5 ? -6.418 14.219 -5.422 1 96.31 5 GLU B O 1
ATOM 781 N N . LYS B 1 6 ? -4.641 15.555 -4.984 1 97.38 6 LYS B N 1
ATOM 782 C CA . LYS B 1 6 ? -3.721 14.422 -4.887 1 97.38 6 LYS B CA 1
ATOM 783 C C . LYS B 1 6 ? -4.039 13.555 -3.674 1 97.38 6 LYS B C 1
ATOM 785 O O . LYS B 1 6 ? -3.982 12.328 -3.748 1 97.38 6 LYS B O 1
ATOM 790 N N . VAL B 1 7 ? -4.406 14.234 -2.592 1 98.12 7 VAL B N 1
ATOM 791 C CA . VAL B 1 7 ? -4.754 13.531 -1.362 1 98.12 7 VAL B CA 1
ATOM 792 C C . VAL B 1 7 ? -6.012 12.695 -1.584 1 98.12 7 VAL B C 1
ATOM 794 O O . VAL B 1 7 ? -6.059 11.523 -1.211 1 98.12 7 VAL B O 1
ATOM 797 N N . LYS B 1 8 ? -7.02 13.297 -2.166 1 97.69 8 LYS B N 1
ATOM 798 C CA . LYS B 1 8 ? -8.25 12.578 -2.467 1 97.69 8 LYS B CA 1
ATOM 799 C C . LYS B 1 8 ? -7.988 11.398 -3.396 1 97.69 8 LYS B C 1
ATOM 801 O O . LYS B 1 8 ? -8.531 10.312 -3.195 1 97.69 8 LYS B O 1
ATOM 806 N N . ARG B 1 9 ? -7.156 11.648 -4.402 1 97.75 9 ARG B N 1
ATOM 807 C CA . ARG B 1 9 ? -6.797 10.586 -5.34 1 97.75 9 ARG B CA 1
ATOM 808 C C . ARG B 1 9 ? -6.051 9.461 -4.633 1 97.75 9 ARG B C 1
ATOM 810 O O . ARG B 1 9 ? -6.289 8.281 -4.906 1 97.75 9 ARG B O 1
ATOM 817 N N . MET B 1 10 ? -5.164 9.812 -3.715 1 98.12 10 MET B N 1
ATOM 818 C CA . MET B 1 10 ? -4.43 8.805 -2.955 1 98.12 10 MET B CA 1
ATOM 819 C C . MET B 1 10 ? -5.387 7.91 -2.174 1 98.12 10 MET B C 1
ATOM 821 O O . MET B 1 10 ? -5.223 6.691 -2.146 1 98.12 10 MET B O 1
ATOM 825 N N . ARG B 1 11 ? -6.355 8.523 -1.534 1 97.44 11 ARG B N 1
ATOM 826 C CA . ARG B 1 11 ? -7.375 7.766 -0.815 1 97.44 11 ARG B CA 1
ATOM 827 C C . ARG B 1 11 ? -8.102 6.805 -1.747 1 97.44 11 ARG B C 1
ATOM 829 O O . ARG B 1 11 ? -8.242 5.621 -1.437 1 97.44 11 ARG B O 1
ATOM 836 N N . GLN B 1 12 ? -8.508 7.27 -2.865 1 97.25 12 GLN B N 1
ATOM 837 C CA . GLN B 1 12 ? -9.234 6.469 -3.844 1 97.25 12 GLN B CA 1
ATOM 838 C C . GLN B 1 12 ? -8.383 5.309 -4.352 1 97.25 12 GLN B C 1
ATOM 840 O O . GLN B 1 12 ? -8.844 4.168 -4.398 1 97.25 12 GLN B O 1
ATOM 845 N N . VAL B 1 13 ? -7.168 5.637 -4.68 1 97.75 13 VAL B N 1
ATOM 846 C CA . VAL B 1 13 ? -6.289 4.625 -5.262 1 97.75 13 VAL B CA 1
ATOM 847 C C . VAL B 1 13 ? -5.895 3.611 -4.188 1 97.75 13 VAL B C 1
ATOM 849 O O . VAL B 1 13 ? -5.742 2.422 -4.477 1 97.75 13 VAL B O 1
ATOM 852 N N . GLY B 1 14 ? -5.711 4.094 -2.955 1 97.5 14 GLY B N 1
ATOM 853 C CA . GLY B 1 14 ? -5.453 3.164 -1.865 1 97.5 14 GLY B CA 1
ATOM 854 C C . GLY B 1 14 ? -6.57 2.16 -1.661 1 97.5 14 GLY B C 1
ATOM 855 O O . GLY B 1 14 ? -6.32 0.961 -1.521 1 97.5 14 GLY B O 1
ATOM 856 N N . ASP B 1 15 ? -7.797 2.645 -1.657 1 96.44 15 ASP B N 1
ATOM 857 C CA . ASP B 1 15 ? -8.969 1.781 -1.522 1 96.44 15 ASP B CA 1
ATOM 858 C C . ASP B 1 15 ? -9.047 0.779 -2.672 1 96.44 15 ASP B C 1
ATOM 860 O O . ASP B 1 15 ? -9.336 -0.399 -2.457 1 96.44 15 ASP B O 1
ATOM 864 N N . GLU B 1 16 ? -8.844 1.25 -3.807 1 97.56 16 GLU B N 1
ATOM 865 C CA . GLU B 1 16 ? -8.875 0.378 -4.977 1 97.56 16 GLU B CA 1
ATOM 866 C C . GLU B 1 16 ? -7.801 -0.698 -4.891 1 97.56 16 GLU B C 1
ATOM 868 O O . GLU B 1 16 ? -8.055 -1.868 -5.18 1 97.56 16 GLU B O 1
ATOM 873 N N . TYR B 1 17 ? -6.617 -0.288 -4.461 1 97.94 17 TYR B N 1
ATOM 874 C CA . TYR B 1 17 ? -5.508 -1.223 -4.344 1 97.94 17 TYR B CA 1
ATOM 875 C C . TYR B 1 17 ? -5.852 -2.367 -3.398 1 97.94 17 TYR B C 1
ATOM 877 O O . TYR B 1 17 ? -5.617 -3.535 -3.717 1 97.94 17 TYR B O 1
ATOM 885 N N . GLU B 1 18 ? -6.387 -1.975 -2.305 1 95.69 18 GLU B N 1
ATOM 886 C CA . GLU B 1 18 ? -6.738 -2.984 -1.311 1 95.69 18 GLU B CA 1
ATOM 887 C C . GLU B 1 18 ? -7.738 -3.99 -1.877 1 95.69 18 GLU B C 1
ATOM 889 O O . GLU B 1 18 ? -7.602 -5.195 -1.66 1 95.69 18 GLU B O 1
ATOM 894 N N . SER B 1 19 ? -8.734 -3.463 -2.553 1 96.56 19 SER B N 1
ATOM 895 C CA . SER B 1 19 ? -9.742 -4.328 -3.162 1 96.56 19 SER B CA 1
ATOM 896 C C . SER B 1 19 ? -9.117 -5.266 -4.188 1 96.56 19 SER B C 1
ATOM 898 O O . SER B 1 19 ? -9.406 -6.465 -4.199 1 96.56 19 SER B O 1
ATOM 900 N N . LEU B 1 20 ? -8.234 -4.77 -4.98 1 97.88 20 LEU B N 1
ATOM 901 C CA . LEU B 1 20 ? -7.57 -5.562 -6.008 1 97.88 20 LEU B CA 1
ATOM 902 C C . LEU B 1 20 ? -6.648 -6.602 -5.383 1 97.88 20 LEU B C 1
ATOM 904 O O . LEU B 1 20 ? -6.578 -7.738 -5.852 1 97.88 20 LEU B O 1
ATOM 908 N N . LEU B 1 21 ? -5.902 -6.176 -4.383 1 96.88 21 LEU B N 1
ATOM 909 C CA . LEU B 1 21 ? -5.035 -7.102 -3.664 1 96.88 21 LEU B CA 1
ATOM 910 C C . LEU B 1 21 ? -5.82 -8.312 -3.176 1 96.88 21 LEU B C 1
ATOM 912 O O . LEU B 1 21 ? -5.395 -9.453 -3.373 1 96.88 21 LEU B O 1
ATOM 916 N N . ASN B 1 22 ? -6.961 -8.031 -2.574 1 95.56 22 ASN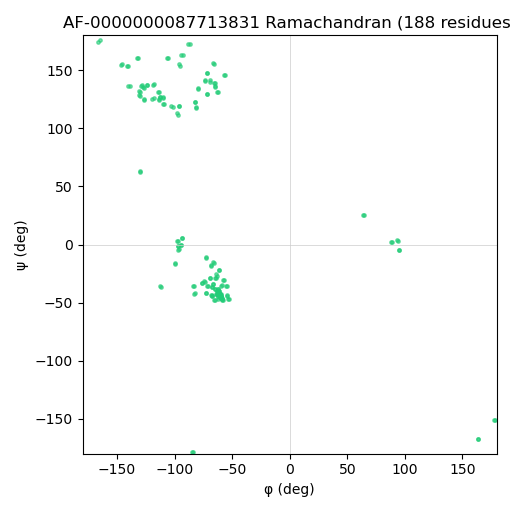 B N 1
ATOM 917 C CA . ASN B 1 22 ? -7.801 -9.117 -2.086 1 95.56 22 ASN B CA 1
ATOM 918 C C . ASN B 1 22 ? -8.25 -10.039 -3.221 1 95.56 22 ASN B C 1
ATOM 920 O O . ASN B 1 22 ? -8.234 -11.258 -3.076 1 95.56 22 ASN B O 1
ATOM 924 N N . ASP B 1 23 ? -8.648 -9.508 -4.316 1 96.94 23 ASP B N 1
ATOM 925 C CA . ASP B 1 23 ? -9.055 -10.289 -5.48 1 96.94 23 ASP B CA 1
ATOM 926 C C . ASP B 1 23 ? -7.91 -11.188 -5.965 1 96.94 23 ASP B C 1
ATOM 928 O O . ASP B 1 23 ? -8.117 -12.359 -6.266 1 96.94 23 ASP B O 1
ATOM 932 N N . VAL B 1 24 ? -6.738 -10.609 -6.051 1 97.38 24 VAL B N 1
ATOM 933 C CA . VAL B 1 24 ? -5.578 -11.32 -6.578 1 97.38 24 VAL B CA 1
ATOM 934 C C . VAL B 1 24 ? -5.18 -12.445 -5.625 1 97.38 24 VAL B C 1
ATOM 936 O O . VAL B 1 24 ? -4.902 -13.57 -6.059 1 97.38 24 VAL B O 1
ATOM 939 N N . LEU B 1 25 ? -5.164 -12.148 -4.34 1 96.38 25 LEU B N 1
ATOM 940 C CA . LEU B 1 25 ? -4.824 -13.172 -3.355 1 96.38 25 LEU B CA 1
ATOM 941 C C . LEU B 1 25 ? -5.82 -14.32 -3.406 1 96.38 25 LEU B C 1
ATOM 943 O O . LEU B 1 25 ? -5.434 -15.492 -3.305 1 96.38 25 LEU B O 1
ATOM 947 N N . ASN B 1 26 ? -7.102 -13.992 -3.584 1 96 26 ASN B N 1
ATOM 948 C CA . ASN B 1 26 ? -8.125 -15.023 -3.719 1 96 26 ASN B CA 1
ATOM 949 C C . ASN B 1 26 ? -7.891 -15.883 -4.957 1 96 26 ASN B C 1
ATOM 951 O O . ASN B 1 26 ? -8.055 -17.109 -4.914 1 96 26 ASN B O 1
ATOM 955 N N . ALA B 1 27 ? -7.562 -15.32 -6.031 1 96.81 27 ALA B N 1
ATOM 956 C CA . ALA B 1 27 ? -7.27 -16.047 -7.262 1 96.81 27 ALA B CA 1
ATOM 957 C C . ALA B 1 27 ? -6.047 -16.953 -7.094 1 96.81 27 ALA B C 1
ATOM 959 O O . ALA B 1 27 ? -6.043 -18.094 -7.539 1 96.81 27 ALA B O 1
ATOM 960 N N . LEU B 1 28 ? -5 -16.406 -6.438 1 97.44 28 LEU B N 1
ATOM 961 C CA . LEU B 1 28 ? -3.777 -17.172 -6.207 1 97.44 28 LEU B CA 1
ATOM 962 C C . LEU B 1 28 ? -4.059 -18.406 -5.359 1 97.44 28 LEU B C 1
ATOM 964 O O . LEU B 1 28 ? -3.498 -19.484 -5.605 1 97.44 28 LEU B O 1
ATOM 968 N N . PHE B 1 29 ? -4.879 -18.203 -4.352 1 96.19 29 PHE B N 1
ATOM 969 C CA . PHE B 1 29 ? -5.234 -19.312 -3.477 1 96.19 29 PHE B CA 1
ATOM 970 C C . PHE B 1 29 ? -5.793 -20.484 -4.285 1 96.19 29 PHE B C 1
ATOM 972 O O . PHE B 1 29 ? -5.527 -21.641 -3.969 1 96.19 29 PHE B O 1
ATOM 979 N N . LYS B 1 30 ? -6.543 -20.203 -5.348 1 95.5 30 LYS B N 1
ATOM 980 C CA . LYS B 1 30 ? -7.133 -21.234 -6.195 1 95.5 30 LYS B CA 1
ATOM 981 C C . LYS B 1 30 ? -6.074 -21.891 -7.07 1 95.5 30 LYS B C 1
ATOM 983 O O . LYS B 1 30 ? -6.152 -23.094 -7.344 1 95.5 30 LYS B O 1
ATOM 988 N N . VAL B 1 31 ? -5.094 -21.188 -7.465 1 96.56 31 VAL B N 1
ATOM 989 C CA . VAL B 1 31 ? -4.07 -21.672 -8.391 1 96.56 31 VAL B CA 1
ATOM 990 C C . VAL B 1 31 ? -3.004 -22.453 -7.621 1 96.56 31 VAL B C 1
ATOM 992 O O . VAL B 1 31 ? -2.455 -23.438 -8.133 1 96.56 31 VAL B O 1
ATOM 995 N N . ILE B 1 32 ? -2.721 -22 -6.422 1 97 32 ILE B N 1
ATOM 996 C CA . ILE B 1 32 ? -1.617 -22.594 -5.676 1 97 32 ILE B CA 1
ATOM 997 C C . ILE B 1 32 ? -2.084 -22.969 -4.27 1 97 32 ILE B C 1
ATOM 999 O O . ILE B 1 32 ? -1.492 -22.531 -3.279 1 97 32 ILE B O 1
ATOM 1003 N N . PRO B 1 33 ? -2.99 -23.812 -4.117 1 94.56 33 PRO B N 1
ATOM 1004 C CA . PRO B 1 33 ? -3.592 -24.141 -2.824 1 94.56 33 PRO B CA 1
ATOM 1005 C C . PRO B 1 33 ? -2.613 -24.812 -1.874 1 94.56 33 PRO B C 1
ATOM 1007 O O . PRO B 1 33 ? -2.846 -24.859 -0.663 1 94.56 33 PRO B O 1
ATOM 1010 N N . ASN B 1 34 ? -1.476 -25.312 -2.436 1 95.25 34 ASN B N 1
ATOM 1011 C CA . ASN B 1 34 ? -0.53 -26.047 -1.594 1 95.25 34 ASN B CA 1
ATOM 1012 C C . ASN B 1 34 ? 0.608 -25.141 -1.124 1 95.25 34 ASN B C 1
ATOM 1014 O O . ASN B 1 34 ? 1.512 -25.594 -0.417 1 95.25 34 ASN B O 1
ATOM 1018 N N . CYS B 1 35 ? 0.596 -23.969 -1.508 1 97.56 35 CYS B N 1
ATOM 1019 C CA . CYS B 1 35 ? 1.556 -22.969 -1.04 1 97.56 35 CYS B CA 1
ATOM 1020 C C . CYS B 1 35 ? 0.977 -22.156 0.106 1 97.56 35 CYS B C 1
ATOM 1022 O O . CYS B 1 35 ? -0.24 -21.984 0.201 1 97.56 35 CYS B O 1
ATOM 1024 N N . MET B 1 36 ? 1.849 -21.609 0.93 1 95.5 36 MET B N 1
ATOM 1025 C CA . MET B 1 36 ? 1.431 -20.812 2.072 1 95.5 36 MET B CA 1
ATOM 1026 C C . MET B 1 36 ? 1.972 -19.391 1.962 1 95.5 36 MET B C 1
ATOM 1028 O O . MET B 1 36 ? 3.174 -19.188 1.779 1 95.5 36 MET B O 1
ATOM 1032 N N . ALA B 1 37 ? 1.06 -18.547 2.045 1 94.5 37 ALA B N 1
ATOM 1033 C CA . ALA B 1 37 ? 1.484 -17.156 2.008 1 94.5 37 ALA B CA 1
ATOM 1034 C C . ALA B 1 37 ? 2.34 -16.797 3.225 1 94.5 37 ALA B C 1
ATOM 1036 O O . ALA B 1 37 ? 2.035 -17.219 4.344 1 94.5 37 ALA B O 1
ATOM 1037 N N . LEU B 1 38 ? 3.383 -16.125 2.994 1 93.88 38 LEU B N 1
ATOM 1038 C CA . LEU B 1 38 ? 4.191 -15.562 4.07 1 93.88 38 LEU B CA 1
ATOM 1039 C C . LEU B 1 38 ? 3.764 -14.133 4.387 1 93.88 38 LEU B C 1
ATOM 1041 O O . LEU B 1 38 ? 3.029 -13.516 3.611 1 93.88 38 LEU B O 1
ATOM 1045 N N . ASN B 1 39 ? 4.16 -13.68 5.516 1 88.19 39 ASN B N 1
ATOM 1046 C CA . ASN B 1 39 ? 3.766 -12.344 5.949 1 88.19 39 ASN B CA 1
ATOM 1047 C C . ASN B 1 39 ? 4.305 -11.273 5.008 1 88.19 39 ASN B C 1
ATOM 1049 O O . ASN B 1 39 ? 5.457 -11.336 4.578 1 88.19 39 ASN B O 1
ATOM 1053 N N . MET B 1 40 ? 3.385 -10.414 4.633 1 84.38 40 MET B N 1
ATOM 1054 C CA . MET B 1 40 ? 3.76 -9.18 3.943 1 84.38 40 MET B CA 1
ATOM 1055 C C . MET B 1 40 ? 3.84 -8.016 4.922 1 84.38 40 MET B C 1
ATOM 1057 O O . MET B 1 40 ? 2.822 -7.586 5.469 1 84.38 40 MET B O 1
ATOM 1061 N N . ASP B 1 41 ? 5.02 -7.547 5.129 1 85 41 ASP B N 1
ATOM 1062 C CA . ASP B 1 41 ? 5.188 -6.43 6.051 1 85 41 ASP B CA 1
ATOM 1063 C C . ASP B 1 41 ? 4.59 -5.145 5.48 1 85 41 ASP B C 1
ATOM 1065 O O . ASP B 1 41 ? 4.145 -4.273 6.227 1 85 41 ASP B O 1
ATOM 1069 N N . ASP B 1 42 ? 4.598 -5.074 4.156 1 93.31 42 ASP B N 1
ATOM 1070 C CA . ASP B 1 42 ? 4.125 -3.893 3.439 1 93.31 42 ASP B CA 1
ATOM 1071 C C . ASP B 1 42 ? 3.135 -4.277 2.34 1 93.31 42 ASP B C 1
ATOM 1073 O O . ASP B 1 42 ? 3.424 -5.148 1.517 1 93.31 42 ASP B O 1
ATOM 1077 N N . SER B 1 43 ? 2.002 -3.562 2.455 1 94.94 43 SER B N 1
ATOM 1078 C CA . SER B 1 43 ? 0.932 -3.887 1.518 1 94.94 43 SER B CA 1
ATOM 1079 C C . SER B 1 43 ? 1.367 -3.646 0.076 1 94.94 43 SER B C 1
ATOM 1081 O O . SER B 1 43 ? 0.797 -4.219 -0.854 1 94.94 43 SER B O 1
ATOM 1083 N N . LEU B 1 44 ? 2.373 -2.814 -0.17 1 96.19 44 LEU B N 1
ATOM 1084 C CA . LEU B 1 44 ? 2.828 -2.547 -1.53 1 96.19 44 LEU B CA 1
ATOM 1085 C C . LEU B 1 44 ? 3.971 -3.48 -1.914 1 96.19 44 LEU B C 1
ATOM 1087 O O . LEU B 1 44 ? 4.508 -3.389 -3.02 1 96.19 44 LEU B O 1
ATOM 1091 N N . MET B 1 45 ? 4.309 -4.418 -1.1 1 95.44 45 MET B N 1
ATOM 1092 C CA . MET B 1 45 ? 5.414 -5.344 -1.331 1 95.44 45 MET B CA 1
ATOM 1093 C C . MET B 1 45 ? 5.262 -6.043 -2.678 1 95.44 45 MET B C 1
ATOM 1095 O O . MET B 1 45 ? 6.23 -6.168 -3.428 1 95.44 45 MET B O 1
ATOM 1099 N N . PRO B 1 46 ? 4.117 -6.508 -3.051 1 97.19 46 PRO B N 1
ATOM 1100 C CA . PRO B 1 46 ? 3.982 -7.219 -4.324 1 97.19 46 PRO B CA 1
ATOM 1101 C C . PRO B 1 46 ? 4.43 -6.383 -5.52 1 97.19 46 PRO B C 1
ATOM 1103 O O . PRO B 1 46 ? 4.887 -6.93 -6.523 1 97.19 46 PRO B O 1
ATOM 1106 N N . ILE B 1 47 ? 4.266 -5.078 -5.387 1 96.62 47 ILE B N 1
ATOM 1107 C CA . ILE B 1 47 ? 4.594 -4.164 -6.473 1 96.62 47 ILE B CA 1
ATOM 1108 C C . ILE B 1 47 ? 6.109 -4.059 -6.617 1 96.62 47 ILE B C 1
ATOM 1110 O O . ILE B 1 47 ? 6.641 -4.145 -7.727 1 96.62 47 ILE B O 1
ATOM 1114 N N . TYR B 1 48 ? 6.816 -3.988 -5.535 1 94.44 48 TYR B N 1
ATOM 1115 C CA . TYR B 1 48 ? 8.234 -3.678 -5.668 1 94.44 48 TYR B CA 1
ATOM 1116 C C . TYR B 1 48 ? 9.086 -4.941 -5.582 1 94.44 48 TYR B C 1
ATOM 1118 O O . TYR B 1 48 ? 10.25 -4.941 -5.98 1 94.44 48 TYR B O 1
ATOM 1126 N N . ALA B 1 49 ? 8.562 -6.051 -5.098 1 94.5 49 ALA B N 1
ATOM 1127 C CA . ALA B 1 49 ? 9.328 -7.285 -4.91 1 94.5 49 ALA B CA 1
ATOM 1128 C C . ALA B 1 49 ? 9.805 -7.84 -6.25 1 94.5 49 ALA B C 1
ATOM 1130 O O . ALA B 1 49 ? 10.859 -8.477 -6.324 1 94.5 49 ALA B O 1
ATOM 1131 N N . VAL B 1 50 ? 9.055 -7.555 -7.238 1 95.69 50 VAL B N 1
ATOM 1132 C CA . VAL B 1 50 ? 9.367 -8.109 -8.555 1 95.69 50 VAL B CA 1
ATOM 1133 C C . VAL B 1 50 ? 10.758 -7.656 -8.984 1 95.69 50 VAL B C 1
ATOM 1135 O O . VAL B 1 50 ? 11.477 -8.391 -9.664 1 95.69 50 VAL B O 1
ATOM 1138 N N . SER B 1 51 ? 11.141 -6.453 -8.641 1 94.19 51 SER B N 1
ATOM 1139 C CA . SER B 1 51 ? 12.391 -5.863 -9.102 1 94.19 51 SER B CA 1
ATOM 1140 C C . SER B 1 51 ? 13.594 -6.574 -8.5 1 94.19 51 SER B C 1
ATOM 1142 O O . SER B 1 51 ? 14.711 -6.457 -9 1 94.19 51 SER B O 1
ATOM 1144 N N . ALA B 1 52 ? 13.461 -7.289 -7.469 1 93.56 52 ALA B N 1
ATOM 1145 C CA . ALA B 1 52 ? 14.562 -7.957 -6.777 1 93.56 52 ALA B CA 1
ATOM 1146 C C . ALA B 1 52 ? 14.727 -9.391 -7.27 1 93.56 52 ALA B C 1
ATOM 1148 O O . ALA B 1 52 ? 15.617 -10.109 -6.82 1 93.56 52 ALA B O 1
ATOM 1149 N N . LEU B 1 53 ? 13.859 -9.797 -8.211 1 97.12 53 LEU B N 1
ATOM 1150 C CA . LEU B 1 53 ? 13.859 -11.18 -8.664 1 97.12 53 LEU B CA 1
ATOM 1151 C C . LEU B 1 53 ? 14.484 -11.305 -10.055 1 97.12 53 LEU B C 1
ATOM 1153 O O . LEU B 1 53 ? 14.625 -10.305 -10.766 1 97.12 53 LEU B O 1
ATOM 1157 N N . LYS B 1 54 ? 14.891 -12.477 -10.406 1 96.88 54 LYS B N 1
ATOM 1158 C CA . LYS B 1 54 ? 15.375 -12.773 -11.75 1 96.88 54 LYS B CA 1
ATOM 1159 C C . LYS B 1 54 ? 14.211 -12.891 -12.734 1 96.88 54 LYS B C 1
ATOM 1161 O O . LYS B 1 54 ? 14.336 -12.5 -13.898 1 96.88 54 LYS B O 1
ATOM 1166 N N . THR B 1 55 ? 13.141 -13.375 -12.234 1 97.19 55 THR B N 1
ATOM 1167 C CA . THR B 1 55 ? 11.961 -13.602 -13.055 1 97.19 55 THR B CA 1
ATOM 1168 C C . THR B 1 55 ? 11.172 -12.312 -13.242 1 97.19 55 THR B C 1
ATOM 1170 O O . THR B 1 55 ? 10.703 -11.719 -12.266 1 97.19 55 THR B O 1
ATOM 1173 N N . PRO B 1 56 ? 11.055 -11.883 -14.453 1 96.69 56 PRO B N 1
ATOM 1174 C CA . PRO B 1 56 ? 10.211 -10.703 -14.68 1 96.69 56 PRO B CA 1
ATOM 1175 C C . PRO B 1 56 ? 8.727 -11 -14.461 1 96.69 56 PRO B C 1
ATOM 1177 O O . PRO B 1 56 ? 8.25 -12.094 -14.781 1 96.69 56 PRO B O 1
ATOM 1180 N N . GLY B 1 57 ? 8.016 -10.039 -13.875 1 97.88 57 GLY B N 1
ATOM 1181 C CA . GLY B 1 57 ? 6.59 -10.18 -13.641 1 97.88 57 GLY B CA 1
ATOM 1182 C C . GLY B 1 57 ? 5.91 -8.875 -13.266 1 97.88 57 GLY B C 1
ATOM 1183 O O . GLY B 1 57 ? 6.559 -7.824 -13.227 1 97.88 57 GLY B O 1
ATOM 1184 N N . LEU B 1 58 ? 4.59 -8.977 -13.164 1 98.06 58 LEU B N 1
ATOM 1185 C CA . LEU B 1 58 ? 3.779 -7.824 -12.781 1 98.06 58 LEU B CA 1
ATOM 1186 C C . LEU B 1 58 ? 3.775 -7.645 -11.266 1 98.06 58 LEU B C 1
ATOM 1188 O O . LEU B 1 58 ? 3.893 -6.523 -10.766 1 98.06 58 LEU B O 1
ATOM 1192 N N . LEU B 1 59 ? 3.654 -8.758 -10.562 1 98.44 59 LEU B N 1
ATOM 1193 C CA . LEU B 1 59 ? 3.578 -8.789 -9.102 1 98.44 59 LEU B CA 1
ATOM 1194 C C . LEU B 1 59 ? 4.352 -9.969 -8.539 1 98.44 59 LEU B C 1
ATOM 1196 O O . LEU B 1 59 ? 4.496 -11 -9.203 1 98.44 59 LEU B O 1
ATOM 1200 N N . ALA B 1 60 ? 4.797 -9.82 -7.328 1 98.31 60 ALA B N 1
ATOM 1201 C CA . ALA B 1 60 ? 5.441 -10.922 -6.613 1 98.31 60 ALA B CA 1
ATOM 1202 C C . ALA B 1 60 ? 5.012 -10.938 -5.148 1 98.31 60 ALA B C 1
ATOM 1204 O O . ALA B 1 60 ? 4.961 -9.898 -4.492 1 98.31 60 ALA B O 1
ATOM 1205 N N . PHE B 1 61 ? 4.73 -12.102 -4.672 1 98.19 61 PHE B N 1
ATOM 1206 C CA . PHE B 1 61 ? 4.246 -12.32 -3.312 1 98.19 61 PHE B CA 1
ATOM 1207 C C . PHE B 1 61 ? 5.137 -13.297 -2.564 1 98.19 61 PHE B C 1
ATOM 1209 O O . PHE B 1 61 ? 5.52 -14.336 -3.109 1 98.19 61 PHE B O 1
ATOM 1216 N N . PRO B 1 62 ? 5.441 -13.031 -1.369 1 97.56 62 PRO B N 1
ATOM 1217 C CA . PRO B 1 62 ? 6.203 -14.008 -0.591 1 97.56 62 PRO B CA 1
ATOM 1218 C C . PRO B 1 62 ? 5.379 -15.234 -0.213 1 97.56 62 PRO B C 1
ATOM 1220 O O . PRO B 1 62 ? 4.273 -15.102 0.318 1 97.56 62 PRO B O 1
ATOM 1223 N N . TYR B 1 63 ? 5.895 -16.375 -0.469 1 97.88 63 TYR B N 1
ATOM 1224 C CA . TYR B 1 63 ? 5.227 -17.641 -0.198 1 97.88 63 TYR B CA 1
ATOM 1225 C C . TYR B 1 63 ? 6.23 -18.719 0.193 1 97.88 63 TYR B C 1
ATOM 1227 O O . TYR B 1 63 ? 7.426 -18.594 -0.077 1 97.88 63 TYR B O 1
ATOM 1235 N N . ASN B 1 64 ? 5.746 -19.594 0.878 1 97.94 64 ASN B N 1
ATOM 1236 C CA . ASN B 1 64 ? 6.387 -20.906 1.026 1 97.94 64 ASN B CA 1
ATOM 1237 C C . ASN B 1 64 ? 5.711 -21.953 0.158 1 97.94 64 ASN B C 1
ATOM 1239 O O . ASN B 1 64 ? 4.523 -22.25 0.328 1 97.94 64 ASN B O 1
ATOM 1243 N N . CYS B 1 65 ? 6.418 -22.531 -0.759 1 97.38 65 CYS B N 1
ATOM 1244 C CA . CYS B 1 65 ? 5.898 -23.578 -1.622 1 97.38 65 CYS B CA 1
ATOM 1245 C C . CYS B 1 65 ? 6.801 -24.812 -1.583 1 97.38 65 CYS B C 1
ATOM 1247 O O . CYS B 1 65 ? 8 -24.719 -1.831 1 97.38 65 CYS B O 1
ATOM 1249 N N . GLY B 1 66 ? 6.234 -25.953 -1.258 1 94.56 66 GLY B N 1
ATOM 1250 C CA . GLY B 1 66 ? 7.012 -27.172 -1.18 1 94.56 66 GLY B CA 1
ATOM 1251 C C . GLY B 1 66 ? 8.07 -27.141 -0.094 1 94.56 66 GLY B C 1
ATOM 1252 O O . GLY B 1 66 ? 9.156 -27.688 -0.264 1 94.56 66 GLY B O 1
ATOM 1253 N N . GLY B 1 67 ? 7.785 -26.297 0.906 1 95.12 67 GLY B N 1
ATOM 1254 C CA . GLY B 1 67 ? 8.703 -26.219 2.033 1 95.12 67 GLY B CA 1
ATOM 1255 C C . GLY B 1 67 ? 9.82 -25.219 1.827 1 95.12 67 GLY B C 1
ATOM 1256 O O . GLY B 1 67 ? 10.703 -25.078 2.676 1 95.12 67 GLY B O 1
ATOM 1257 N N . LYS B 1 68 ? 9.852 -24.516 0.737 1 96.88 68 LYS B N 1
ATOM 1258 C CA . LYS B 1 68 ? 10.891 -23.547 0.428 1 96.88 68 LYS B CA 1
ATOM 1259 C C . LYS B 1 68 ? 10.32 -22.125 0.391 1 96.88 68 LYS B C 1
ATOM 1261 O O . LYS B 1 68 ? 9.281 -21.891 -0.217 1 96.88 68 LYS B O 1
ATOM 1266 N N . PRO B 1 69 ? 10.984 -21.219 1.069 1 97.69 69 PRO B N 1
ATOM 1267 C CA . PRO B 1 69 ? 10.578 -19.812 0.938 1 97.69 69 PRO B CA 1
ATOM 1268 C C . PRO B 1 69 ? 10.953 -19.219 -0.415 1 97.69 69 PRO B C 1
ATOM 1270 O O . PRO B 1 69 ? 11.953 -19.625 -1.017 1 97.69 69 PRO B O 1
ATOM 1273 N N . GLY B 1 70 ? 10.203 -18.344 -0.908 1 98 70 GLY B N 1
ATOM 1274 C CA . GLY B 1 70 ? 10.438 -17.625 -2.152 1 98 70 GLY B CA 1
ATOM 1275 C C . GLY B 1 70 ? 9.312 -16.656 -2.506 1 98 70 GLY B C 1
ATOM 1276 O O . GLY B 1 70 ? 8.711 -16.062 -1.619 1 98 70 GLY B O 1
ATOM 1277 N N . TYR B 1 71 ? 9.18 -16.484 -3.805 1 98.44 71 TYR B N 1
ATOM 1278 C CA . TYR B 1 71 ? 8.164 -15.562 -4.285 1 98.44 71 TYR B CA 1
ATOM 1279 C C . TYR B 1 71 ? 7.312 -16.203 -5.375 1 98.44 71 TYR B C 1
ATOM 1281 O O . TYR B 1 71 ? 7.836 -16.844 -6.289 1 98.44 71 TYR B O 1
ATOM 1289 N N . VAL B 1 72 ? 6.012 -16.062 -5.203 1 98.5 72 VAL B N 1
ATOM 1290 C CA . VAL B 1 72 ? 5.094 -16.328 -6.305 1 98.5 72 VAL B CA 1
ATOM 1291 C C . VAL B 1 72 ? 5.008 -15.109 -7.215 1 98.5 72 VAL B C 1
ATOM 1293 O O . VAL B 1 72 ? 4.699 -14.008 -6.758 1 98.5 72 VAL B O 1
ATOM 1296 N N . VAL B 1 73 ? 5.316 -15.305 -8.484 1 98.5 73 VAL B N 1
ATOM 1297 C CA . VAL B 1 73 ? 5.379 -14.219 -9.461 1 98.5 73 VAL B CA 1
ATOM 1298 C C . VAL B 1 73 ? 4.262 -14.375 -10.484 1 98.5 73 VAL B C 1
ATOM 1300 O O . VAL B 1 73 ? 4.07 -15.461 -11.039 1 98.5 73 VAL B O 1
ATOM 1303 N N . ILE B 1 74 ? 3.516 -13.359 -10.664 1 98.62 74 ILE B N 1
ATOM 1304 C CA . ILE B 1 74 ? 2.533 -13.312 -11.742 1 98.62 74 ILE B CA 1
ATOM 1305 C C . ILE B 1 74 ? 3.125 -12.586 -12.945 1 98.62 74 ILE B C 1
ATOM 1307 O O . ILE B 1 74 ? 3.416 -11.391 -12.867 1 98.62 74 ILE B O 1
ATOM 1311 N N . LYS B 1 75 ? 3.207 -13.281 -14.016 1 97.56 75 LYS B N 1
ATOM 1312 C CA . LYS B 1 75 ? 3.816 -12.734 -15.219 1 97.56 75 LYS B CA 1
ATOM 1313 C C . LYS B 1 75 ? 2.793 -11.961 -16.047 1 97.56 75 LYS B C 1
ATOM 1315 O O . LYS B 1 75 ? 1.596 -12 -15.766 1 97.56 75 LYS B O 1
ATOM 1320 N N . GLU B 1 76 ? 3.246 -11.273 -17.109 1 96.38 76 GLU B N 1
ATOM 1321 C CA . GLU B 1 76 ? 2.432 -10.398 -17.953 1 96.38 76 GLU B CA 1
ATOM 1322 C C . GLU B 1 76 ? 1.336 -11.188 -18.656 1 96.38 76 GLU B C 1
ATOM 1324 O O . GLU B 1 76 ? 0.263 -10.648 -18.938 1 96.38 76 GLU B O 1
ATOM 1329 N N . ASP B 1 77 ? 1.583 -12.484 -18.875 1 95.25 77 ASP B N 1
ATOM 1330 C CA . ASP B 1 77 ? 0.637 -13.289 -19.641 1 95.25 77 ASP B CA 1
ATOM 1331 C C . ASP B 1 77 ? -0.289 -14.07 -18.719 1 95.25 77 ASP B C 1
ATOM 1333 O O . ASP B 1 77 ? -1.088 -14.891 -19.172 1 95.25 77 ASP B O 1
ATOM 1337 N N . GLY B 1 78 ? -0.131 -13.844 -17.375 1 96.56 78 GLY B N 1
ATOM 1338 C CA . GLY B 1 78 ? -1.004 -14.492 -16.406 1 96.56 78 GLY B CA 1
ATOM 1339 C C . GLY B 1 78 ? -0.42 -15.773 -15.844 1 96.56 78 GLY B C 1
ATOM 1340 O O . GLY B 1 78 ? -1.012 -16.391 -14.961 1 96.56 78 GLY B O 1
ATOM 1341 N N . GLN B 1 79 ? 0.716 -16.188 -16.359 1 97.81 79 GLN B N 1
ATOM 1342 C CA . GLN B 1 79 ? 1.394 -17.344 -15.781 1 97.81 79 GLN B CA 1
ATOM 1343 C C . GLN B 1 79 ? 1.867 -17.062 -14.359 1 97.81 79 GLN B C 1
ATOM 1345 O O . GLN B 1 79 ? 2.377 -15.977 -14.07 1 97.81 79 GLN B O 1
ATOM 1350 N N . VAL B 1 80 ? 1.689 -18.062 -13.531 1 98.56 80 VAL B N 1
ATOM 1351 C CA . VAL B 1 80 ? 2.129 -18 -12.141 1 98.56 80 VAL B CA 1
ATOM 1352 C C . VAL B 1 80 ? 3.318 -18.938 -11.938 1 98.56 80 VAL B C 1
ATOM 1354 O O . VAL B 1 80 ? 3.244 -20.125 -12.258 1 98.56 80 VAL B O 1
ATOM 1357 N N . VAL B 1 81 ? 4.367 -18.359 -11.398 1 98.56 81 VAL B N 1
ATOM 1358 C CA . VAL B 1 81 ? 5.555 -19.172 -11.133 1 98.56 81 VAL B CA 1
ATOM 1359 C C . VAL B 1 81 ? 6.055 -18.906 -9.711 1 98.56 81 VAL B C 1
ATOM 1361 O O . VAL B 1 81 ? 5.691 -17.891 -9.102 1 98.56 81 VAL B O 1
ATOM 1364 N N . PHE B 1 82 ? 6.863 -19.828 -9.18 1 98.69 82 PHE B N 1
ATOM 1365 C CA . PHE B 1 82 ? 7.543 -19.688 -7.898 1 98.69 82 PHE B CA 1
ATOM 1366 C C . PHE B 1 82 ? 9.055 -19.609 -8.094 1 98.69 82 PHE B C 1
ATOM 1368 O O . PHE B 1 82 ? 9.641 -20.453 -8.766 1 98.69 82 PHE B O 1
ATOM 1375 N N . GLU B 1 83 ? 9.609 -18.578 -7.586 1 98.69 83 GLU B N 1
ATOM 1376 C CA . GLU B 1 83 ? 11.062 -18.438 -7.52 1 98.69 83 GLU B CA 1
ATOM 1377 C C . GLU B 1 83 ? 11.562 -18.562 -6.082 1 98.69 83 GLU B C 1
ATOM 1379 O O . GLU B 1 83 ? 11.211 -17.75 -5.223 1 98.69 83 GLU B O 1
ATOM 1384 N N . ASP B 1 84 ? 12.406 -19.516 -5.863 1 97.56 84 ASP B N 1
ATOM 1385 C CA . ASP B 1 84 ? 12.906 -19.688 -4.504 1 97.56 84 ASP B CA 1
ATOM 1386 C C . ASP B 1 84 ? 14.094 -18.766 -4.23 1 97.56 84 ASP B C 1
ATOM 1388 O O . ASP B 1 84 ? 14.461 -17.953 -5.082 1 97.56 84 ASP B O 1
ATOM 1392 N N . MET B 1 85 ? 14.656 -18.844 -3.035 1 96.19 85 MET B N 1
ATOM 1393 C CA . MET B 1 85 ? 15.688 -17.906 -2.594 1 96.19 85 MET B CA 1
ATOM 1394 C C . MET B 1 85 ? 17 -18.172 -3.312 1 96.19 85 MET B C 1
ATOM 1396 O O . MET B 1 85 ? 17.906 -17.344 -3.273 1 96.19 85 MET B O 1
ATOM 1400 N N . GLU B 1 86 ? 17.094 -19.328 -4.027 1 95.69 86 GLU B N 1
ATOM 1401 C CA . GLU B 1 86 ? 18.281 -19.656 -4.789 1 95.69 86 GLU B CA 1
ATOM 1402 C C . GLU B 1 86 ? 18.125 -19.266 -6.258 1 95.69 86 GLU B C 1
ATOM 1404 O O . GLU B 1 86 ? 19.062 -19.406 -7.047 1 95.69 86 GLU B O 1
ATOM 1409 N N . GLY B 1 87 ? 16.953 -18.781 -6.637 1 95.44 87 GLY B N 1
ATOM 1410 C CA . GLY B 1 87 ? 16.719 -18.328 -7.996 1 95.44 87 GLY B CA 1
ATOM 1411 C C . GLY B 1 87 ? 16.141 -19.391 -8.898 1 95.44 87 GLY B C 1
ATOM 1412 O O . GLY B 1 87 ? 16 -19.203 -10.102 1 95.44 87 GLY B O 1
ATOM 1413 N N . ASN B 1 88 ? 15.844 -20.609 -8.305 1 97.19 88 ASN B N 1
ATOM 1414 C CA . ASN B 1 88 ? 15.172 -21.641 -9.086 1 97.19 88 ASN B CA 1
ATOM 1415 C C . ASN B 1 88 ? 13.703 -21.312 -9.312 1 97.19 88 ASN B C 1
ATOM 1417 O O . ASN B 1 88 ? 13.023 -20.797 -8.414 1 97.19 88 ASN B O 1
ATOM 1421 N N . VAL B 1 89 ? 13.266 -21.641 -10.555 1 98.06 89 VAL B N 1
ATOM 1422 C CA . VAL B 1 89 ? 11.914 -21.266 -10.922 1 98.06 89 VAL B CA 1
ATOM 1423 C C . VAL B 1 89 ? 11.086 -22.516 -11.2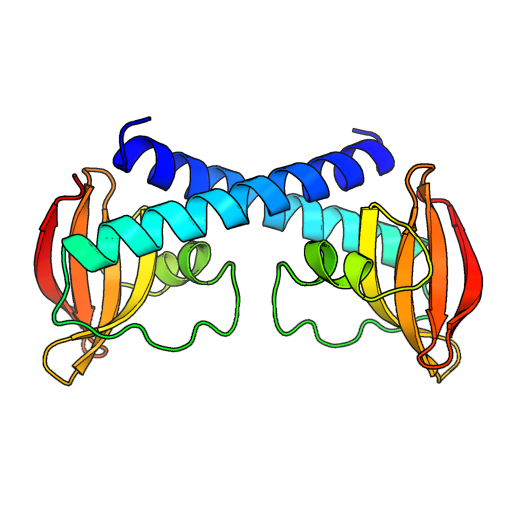27 1 98.06 89 VAL B C 1
ATOM 1425 O O . VAL B 1 89 ? 11.57 -23.438 -11.883 1 98.06 89 VAL B O 1
ATOM 1428 N N . GLN B 1 90 ? 9.875 -22.5 -10.75 1 97.69 90 GLN B N 1
ATOM 1429 C CA . GLN B 1 90 ? 8.891 -23.562 -11 1 97.69 90 GLN B CA 1
ATOM 1430 C C . GLN B 1 90 ? 7.574 -22.969 -11.492 1 97.69 90 GLN B C 1
ATOM 1432 O O . GLN B 1 90 ? 7.086 -21.984 -10.953 1 97.69 90 GLN B O 1
ATOM 1437 N N . GLU B 1 91 ? 6.996 -23.609 -12.508 1 97.69 91 GLU B N 1
ATOM 1438 C CA . GLU B 1 91 ? 5.68 -23.188 -12.977 1 97.69 91 GLU B CA 1
ATOM 1439 C C . GLU B 1 91 ? 4.574 -23.734 -12.07 1 97.69 91 GLU B C 1
ATOM 1441 O O . GLU B 1 91 ? 4.586 -24.906 -11.695 1 97.69 91 GLU B O 1
ATOM 1446 N N . LEU B 1 92 ? 3.637 -22.875 -11.727 1 97.62 92 LEU B N 1
ATOM 1447 C CA . LEU B 1 92 ? 2.586 -23.266 -10.797 1 97.62 92 LEU B CA 1
ATOM 1448 C C . LEU B 1 92 ? 1.23 -23.328 -11.5 1 97.62 92 LEU B C 1
ATOM 1450 O O . LEU B 1 92 ? 0.347 -24.078 -11.094 1 97.62 92 LEU B O 1
ATOM 1454 N N . GLY B 1 93 ? 1.004 -22.422 -12.422 1 96.69 93 GLY B N 1
ATOM 1455 C CA . GLY B 1 93 ? -0.279 -22.375 -13.109 1 96.69 93 GLY B CA 1
ATOM 1456 C C . GLY B 1 93 ? -0.524 -21.078 -13.836 1 96.69 93 GLY B C 1
ATOM 1457 O O . GLY B 1 93 ? 0.422 -20.375 -14.211 1 96.69 93 GLY B O 1
ATOM 1458 N N . ILE B 1 94 ? -1.825 -20.938 -14.242 1 96.25 94 ILE B N 1
ATOM 1459 C CA . ILE B 1 94 ? -2.264 -19.734 -14.938 1 96.25 94 ILE B CA 1
ATOM 1460 C C . ILE B 1 94 ? -3.473 -19.125 -14.227 1 96.25 94 ILE B C 1
ATOM 1462 O O . ILE B 1 94 ? -4.367 -19.859 -13.789 1 96.25 94 ILE B O 1
ATOM 1466 N N . LEU B 1 95 ? -3.375 -17.812 -14.086 1 95.94 95 LEU B N 1
ATOM 1467 C CA . LEU B 1 95 ? -4.52 -17.141 -13.477 1 95.94 95 LEU B CA 1
ATOM 1468 C C . LEU B 1 95 ? -5.797 -17.438 -14.25 1 95.94 95 LEU B C 1
ATOM 1470 O O . LEU B 1 95 ? -5.777 -17.531 -15.484 1 95.94 95 LEU B O 1
ATOM 1474 N N . PRO B 1 96 ? -6.914 -17.531 -13.57 1 90.56 96 PRO B N 1
ATOM 1475 C CA . PRO B 1 96 ? -8.188 -17.828 -14.242 1 90.56 96 PRO B CA 1
ATOM 1476 C C . PRO B 1 96 ? -8.703 -16.641 -15.055 1 90.56 96 PRO B C 1
ATOM 1478 O O . PRO B 1 96 ? -8.328 -15.492 -14.789 1 90.56 96 PRO B O 1
#

Solvent-accessible surface area (backbone atoms only — not comparable to full-atom values): 10325 Å² total; per-residue (Å²): 128,60,46,58,59,47,52,53,48,36,38,53,35,48,55,51,34,53,54,38,49,51,53,51,53,56,53,45,46,71,53,42,69,79,41,43,78,47,88,70,70,31,77,56,40,31,57,59,47,25,76,80,47,89,63,78,44,55,32,20,39,50,25,31,48,89,87,38,58,31,30,40,30,34,27,90,86,29,41,30,31,37,33,36,83,86,68,52,74,44,83,62,43,59,65,105,130,60,49,57,58,46,52,54,48,35,40,52,36,48,54,50,35,54,55,39,49,53,54,51,52,56,53,45,47,71,54,42,68,79,41,41,79,46,88,69,71,31,79,56,41,31,57,60,47,25,77,78,47,90,62,77,44,55,32,21,40,49,24,32,49,90,88,39,57,31,30,41,30,33,28,89,87,27,42,29,30,37,33,35,84,86,69,52,75,44,85,59,44,59,66,104

Foldseek 3Di:
DPVVVVVVVVVVVVVVLVVVLVVVVVQVCVQQVQKAFDDDPDSCCQQCVQVVAPDHARGWGWIGHPNFTFIWGQHPQQWTWTQGPVRDIGTRGGGD/DPPVVVVVVCVVVVVVLVVVLVVVVVQVCVQQVQKAFDDDPDSCCQQCVQVVAPDHARGWGWIGHPNFTFIWGQHPQQWTWTQGPVRDIGTRGGGD

Nearest PDB structures (foldseek):
  4r7r-assembly1_A  TM=4.573E-01  e=2.268E-01  Clostridium perfringens ATCC 13124
  8dc1-assembly1_A  TM=4.191E-01  e=1.305E+00  Leptospira interrogans serovar Copenhageni str. Fiocruz L1-130
  8hl1-assembly1_AL2P  TM=4.243E-01  e=1.597E+00  Sulfolobus acidocaldarius DSM 639
  8d80-assembly1_A  TM=4.436E-01  e=5.364E+00  Homo sapiens
  4r7r-assembly1_A  TM=4.573E-01  e=2.256E-01  Clostridium perfringens ATCC 13124

Sequence (192 aa):
MVMIEKVKRMRQVGDEYESLLNDVLNALFKVIPNCMALNMDDSLMPIYAVSALKTPGLLAFPYNCGGKPGYVVIKEDGQVVFEDMEGNVQELGILPMVMIEKVKRMRQVGDEYESLLNDVLNALFKVIPNCMALNMDDSLMPIYAVSALKTPGLLAFPYNCGGKPGYVVIKEDGQVVFEDMEGNVQELGILP

pLDDT: mean 96.11, std 3.28, range [74.12, 98.75]